Protein AF-A0A397IRF8-F1 (afdb_monomer_lite)

Sequence (256 aa):
MYNFSAPILWRRVEFFNKDYQQSRRALNMSRVLTRRLINFERVMRGKIKPLYCSKMAYLRLEGLKISDTFISAILYSCPNIRFLILNKSKGFSNIPIIEIARFSLKLQHLSLNSCTCLTNRCITEIARFCPKLRHLELSDCSIGNKAVEGIARNCTSLEYLGLKGCKGISKEVLKNLNPKIKIEYPDYSNDEFSDSDLPPLISIDTLDETYFISAFGDYIRITSASTDSERNNIFNSRASALVHSLILGNFSWQGL

Secondary structure (DSSP, 8-state):
-----GGGTTTEEEEE-GGGGT-SS-PPPPHHHHHHHHHHHHHHHSSS--GGGGG--EEEEES-B--HHHHHHHHHH-TT--EEE-TT-BS--SHHHHHHHHH-TT--EEE-TT-TT--HHHHHHHHHH-TT--EEE-TT---BHHHHHHHHHH-TT--EEE-TT-TB--HHHHTTS-TTSB-SPP-GGGSSS-TTTSPP---GGGS-HHHHHHHHHHHHHHHH-SSHHHHHHHHHHHSHHHHHHHH---------

Radius of gyration: 21.25 Å; chains: 1; bounding box: 41×46×69 Å

Structure (mmCIF, N/CA/C/O backbone):
data_AF-A0A397IRF8-F1
#
_entry.id   AF-A0A397IRF8-F1
#
loop_
_atom_site.group_PDB
_atom_site.id
_atom_site.type_symbol
_atom_site.label_atom_id
_atom_site.label_alt_id
_atom_site.label_comp_id
_atom_site.label_asym_id
_atom_site.label_entity_id
_atom_site.label_seq_id
_atom_site.pdbx_PDB_ins_code
_atom_site.Cartn_x
_atom_site.Cartn_y
_atom_site.Cartn_z
_atom_site.occupancy
_atom_site.B_iso_or_equiv
_atom_site.auth_seq_id
_atom_site.auth_comp_id
_atom_site.auth_asym_id
_atom_site.auth_atom_id
_atom_site.pdbx_PDB_model_num
ATOM 1 N N . MET A 1 1 ? -10.543 -22.788 -29.722 1.00 26.47 1 MET A N 1
ATOM 2 C CA . MET A 1 1 ? -9.078 -22.671 -29.545 1.00 26.47 1 MET A CA 1
ATOM 3 C C . MET A 1 1 ? -8.787 -21.275 -29.015 1.00 26.47 1 MET A C 1
ATOM 5 O O . MET A 1 1 ? -9.034 -20.309 -29.721 1.00 26.47 1 MET A O 1
ATOM 9 N N . TYR A 1 2 ? -8.416 -21.159 -27.738 1.00 26.94 2 TYR A N 1
ATOM 10 C CA . TYR A 1 2 ? -8.307 -19.874 -27.043 1.00 26.94 2 TYR A CA 1
ATOM 11 C C . TYR A 1 2 ? -6.998 -19.154 -27.398 1.00 26.94 2 TYR A C 1
ATOM 13 O O . TYR A 1 2 ? -5.917 -19.583 -27.004 1.00 26.94 2 TYR A O 1
ATOM 21 N N . ASN A 1 3 ? -7.122 -18.036 -28.116 1.00 28.61 3 ASN A N 1
ATOM 22 C CA . ASN A 1 3 ? -6.065 -17.050 -28.336 1.00 28.61 3 ASN A CA 1
ATOM 23 C C . ASN A 1 3 ? -5.813 -16.267 -27.036 1.00 28.61 3 ASN A C 1
ATOM 25 O O . ASN A 1 3 ? -6.443 -15.238 -26.794 1.00 28.61 3 ASN A O 1
ATOM 29 N N . PHE A 1 4 ? -4.888 -16.721 -26.189 1.00 29.98 4 PHE A N 1
ATOM 30 C CA . PHE A 1 4 ? -4.417 -15.904 -25.068 1.00 29.98 4 PHE A CA 1
ATOM 31 C C . PHE A 1 4 ? -3.296 -14.977 -25.530 1.00 29.98 4 PHE A C 1
ATOM 33 O O . PHE A 1 4 ? -2.106 -15.268 -25.452 1.00 29.98 4 PHE A O 1
ATOM 40 N N . SER A 1 5 ? -3.712 -13.811 -26.011 1.00 35.22 5 SER A N 1
ATOM 41 C CA . SER A 1 5 ? -2.857 -12.653 -26.212 1.00 35.22 5 SER A CA 1
ATOM 42 C C . SER A 1 5 ? -2.125 -12.292 -24.904 1.00 35.22 5 SER A C 1
ATOM 44 O O . SER A 1 5 ? -2.762 -11.972 -23.895 1.00 35.22 5 SER A O 1
ATOM 46 N N . ALA A 1 6 ? -0.791 -12.253 -24.949 1.00 46.81 6 ALA A N 1
ATOM 47 C CA . ALA A 1 6 ? 0.117 -11.739 -23.914 1.00 46.81 6 ALA A CA 1
ATOM 48 C C . ALA A 1 6 ? -0.342 -10.485 -23.107 1.00 46.81 6 ALA A C 1
ATOM 50 O O . ALA A 1 6 ? 0.015 -10.400 -21.930 1.00 46.81 6 ALA A O 1
ATOM 51 N N . PRO A 1 7 ? -1.130 -9.517 -23.634 1.00 45.66 7 PRO A N 1
ATOM 52 C CA . PRO A 1 7 ? -1.644 -8.377 -22.856 1.00 45.66 7 PRO A CA 1
ATOM 53 C C . PRO A 1 7 ? -2.499 -8.712 -21.628 1.00 45.66 7 PRO A C 1
ATOM 55 O O . PRO A 1 7 ? -2.551 -7.898 -20.706 1.00 45.66 7 PRO A O 1
ATOM 58 N N . ILE A 1 8 ? -3.162 -9.870 -21.581 1.00 47.84 8 ILE A N 1
ATOM 59 C CA . ILE A 1 8 ? -3.999 -10.232 -20.428 1.00 47.84 8 ILE A CA 1
ATOM 60 C C . ILE A 1 8 ? -3.124 -10.583 -19.206 1.00 47.84 8 ILE A C 1
ATOM 62 O O . ILE A 1 8 ? -3.466 -10.225 -18.078 1.00 47.84 8 ILE A O 1
ATOM 66 N N . LEU A 1 9 ? -1.947 -11.182 -19.431 1.00 55.78 9 LEU A N 1
ATOM 67 C CA . LEU A 1 9 ? -1.011 -11.590 -18.372 1.00 55.78 9 LEU A CA 1
ATOM 68 C C . LEU A 1 9 ? -0.430 -10.407 -17.587 1.00 55.78 9 LEU A C 1
ATOM 70 O O . LEU A 1 9 ? -0.024 -10.568 -16.445 1.00 55.78 9 LEU A O 1
ATOM 74 N N . TRP A 1 10 ? -0.407 -9.208 -18.172 1.00 67.44 10 TRP A N 1
ATOM 75 C CA . TRP A 1 10 ? 0.105 -8.000 -17.516 1.00 67.44 10 TRP A CA 1
ATOM 76 C C . TRP A 1 10 ? -0.947 -7.230 -16.719 1.00 67.44 10 TRP A C 1
ATOM 78 O O . TRP A 1 10 ? -0.602 -6.312 -15.975 1.00 67.44 10 TRP A O 1
ATOM 88 N N . ARG A 1 11 ? -2.230 -7.602 -16.825 1.00 75.31 11 ARG A N 1
ATOM 89 C CA . ARG A 1 11 ? -3.287 -7.009 -15.994 1.00 75.31 11 ARG A CA 1
ATOM 90 C C . ARG A 1 11 ? -3.116 -7.394 -14.519 1.00 75.31 11 ARG A C 1
ATOM 92 O O . ARG A 1 11 ? -3.455 -6.587 -13.652 1.00 75.31 11 ARG A O 1
ATOM 99 N N . ARG A 1 12 ? -2.569 -8.588 -14.253 1.00 77.69 12 ARG A N 1
ATOM 100 C CA . ARG A 1 12 ? -2.305 -9.148 -12.922 1.00 77.69 12 ARG A CA 1
ATOM 101 C C . ARG A 1 12 ? -0.878 -9.674 -12.836 1.00 77.69 12 ARG A C 1
ATOM 103 O O . ARG A 1 12 ? -0.540 -10.652 -13.488 1.00 77.69 12 ARG A O 1
ATOM 110 N N . VAL A 1 13 ? -0.061 -9.047 -11.997 1.00 80.19 13 VAL A N 1
ATOM 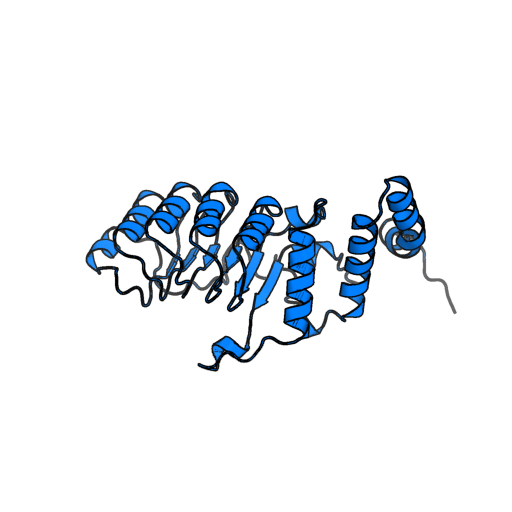111 C CA . VAL A 1 13 ? 1.336 -9.436 -11.783 1.00 80.19 13 VAL A CA 1
ATOM 112 C C . VAL A 1 13 ? 1.546 -9.805 -10.321 1.00 80.19 13 VAL A C 1
ATOM 114 O O . VAL A 1 13 ? 1.180 -9.049 -9.423 1.00 80.19 13 VAL A O 1
ATOM 117 N N . GLU A 1 14 ? 2.154 -10.964 -10.074 1.00 80.31 14 GLU A N 1
ATOM 118 C CA . GLU A 1 14 ? 2.394 -11.463 -8.722 1.00 80.31 14 GLU A CA 1
ATOM 119 C C . GLU A 1 14 ? 3.834 -11.939 -8.545 1.00 80.31 14 GLU A C 1
ATOM 121 O O . GLU A 1 14 ? 4.337 -12.787 -9.281 1.00 80.31 14 GLU A O 1
ATOM 126 N N . PHE A 1 15 ? 4.473 -11.409 -7.512 1.00 82.25 15 PHE A N 1
ATOM 127 C CA . PHE A 1 15 ? 5.747 -11.849 -6.984 1.00 82.25 15 PHE A CA 1
ATOM 128 C C . PHE A 1 15 ? 5.560 -12.053 -5.486 1.00 82.25 15 PHE A C 1
ATOM 130 O O . PHE A 1 15 ? 5.391 -11.095 -4.731 1.00 82.25 15 PHE A O 1
ATOM 137 N N . PHE A 1 16 ? 5.556 -13.305 -5.048 1.00 74.69 16 PHE A N 1
ATOM 138 C CA . PHE A 1 16 ? 5.443 -13.630 -3.635 1.00 74.69 16 PHE A CA 1
ATOM 139 C C . PHE A 1 16 ? 6.298 -14.842 -3.304 1.00 74.69 16 PHE A C 1
ATOM 141 O O . PHE A 1 16 ? 6.391 -15.795 -4.080 1.00 74.69 16 PHE A O 1
ATOM 148 N N . ASN A 1 17 ? 6.945 -14.791 -2.146 1.00 67.38 17 ASN A N 1
ATOM 149 C CA . ASN A 1 17 ? 7.712 -15.916 -1.643 1.00 67.38 17 ASN A CA 1
ATOM 150 C C . ASN A 1 17 ? 6.775 -16.872 -0.880 1.00 67.38 17 ASN A C 1
ATOM 152 O O . ASN A 1 17 ? 6.393 -16.582 0.255 1.00 67.38 17 ASN A O 1
ATOM 156 N N . LYS A 1 18 ? 6.396 -17.998 -1.509 1.00 57.06 18 LYS A N 1
ATOM 157 C CA . LYS A 1 18 ? 5.527 -19.037 -0.914 1.00 57.06 18 LYS A CA 1
ATOM 158 C C . LYS A 1 18 ? 6.089 -19.574 0.412 1.00 57.06 18 LYS A C 1
ATOM 160 O O . LYS A 1 18 ? 5.326 -19.795 1.351 1.00 57.06 18 LYS A O 1
ATOM 165 N N . ASP A 1 19 ? 7.413 -19.661 0.532 1.00 50.72 19 ASP A N 1
ATOM 166 C CA . ASP A 1 19 ? 8.100 -20.232 1.699 1.00 50.72 19 ASP A CA 1
ATOM 167 C C . ASP A 1 19 ? 8.012 -19.332 2.945 1.00 50.72 19 ASP A C 1
ATOM 169 O O . ASP A 1 19 ? 8.207 -19.780 4.078 1.00 50.72 19 ASP A O 1
ATOM 173 N N . TYR A 1 20 ? 7.653 -18.056 2.765 1.00 49.44 20 TYR A N 1
ATOM 174 C CA . TYR A 1 20 ? 7.470 -17.110 3.867 1.00 49.44 20 TYR A CA 1
ATOM 175 C C . TYR A 1 20 ? 6.234 -17.435 4.728 1.00 49.44 20 TYR A C 1
ATOM 177 O O . TYR A 1 20 ? 6.123 -16.962 5.858 1.00 49.44 20 TYR A O 1
ATOM 185 N N . GLN A 1 21 ? 5.296 -18.246 4.224 1.00 45.12 21 GLN A N 1
ATOM 186 C CA . GLN A 1 21 ? 4.130 -18.695 4.994 1.00 45.12 21 GLN A CA 1
ATOM 187 C C . GLN A 1 21 ? 4.460 -19.859 5.955 1.00 45.12 21 GLN A C 1
ATOM 189 O O . GLN A 1 21 ? 3.662 -20.136 6.845 1.00 45.12 21 GLN A O 1
ATOM 194 N N . GLN A 1 22 ? 5.631 -20.508 5.832 1.00 44.09 22 GLN A N 1
ATOM 195 C CA . GLN A 1 22 ? 5.977 -21.720 6.597 1.00 44.09 22 GLN A CA 1
ATOM 196 C C . GLN A 1 22 ? 7.214 -21.615 7.508 1.00 44.09 22 GLN A C 1
ATOM 198 O O . GLN A 1 22 ? 7.385 -22.480 8.365 1.00 44.09 22 GLN A O 1
ATOM 203 N N . SER A 1 23 ? 8.073 -20.589 7.405 1.00 38.47 23 SER A N 1
ATOM 204 C CA . SER A 1 23 ? 9.329 -20.564 8.182 1.00 38.47 23 SER A CA 1
ATOM 205 C C . SER A 1 23 ? 9.766 -19.181 8.678 1.00 38.47 23 SER A C 1
ATOM 207 O O . SER A 1 23 ? 9.783 -18.199 7.942 1.00 38.47 23 SER A O 1
ATOM 209 N N . ARG A 1 24 ? 10.213 -19.121 9.946 1.00 42.84 24 ARG A N 1
ATOM 210 C CA . ARG A 1 24 ? 10.815 -17.939 10.607 1.00 42.84 24 ARG A CA 1
ATOM 211 C C . ARG A 1 24 ? 12.228 -17.589 10.107 1.00 42.84 24 ARG A C 1
ATOM 213 O O . ARG A 1 24 ? 12.843 -16.661 10.629 1.00 42.84 24 ARG A O 1
ATOM 220 N N . ARG A 1 25 ? 12.774 -18.311 9.124 1.00 44.91 25 ARG A N 1
ATOM 221 C CA . ARG A 1 25 ? 14.084 -18.020 8.522 1.00 44.91 25 ARG A CA 1
ATOM 222 C C . ARG A 1 25 ? 13.896 -17.729 7.041 1.00 44.91 25 ARG A C 1
ATOM 224 O O . ARG A 1 25 ? 13.251 -18.500 6.343 1.00 44.91 25 ARG A O 1
ATOM 231 N N . ALA A 1 26 ? 14.451 -16.605 6.590 1.00 45.97 26 ALA A N 1
ATOM 232 C CA . ALA A 1 26 ? 14.422 -16.167 5.202 1.00 45.97 26 ALA A CA 1
ATOM 233 C C . ALA A 1 26 ? 15.079 -17.222 4.296 1.00 45.97 26 ALA A C 1
ATOM 235 O O . ALA A 1 26 ? 16.292 -17.215 4.104 1.00 45.97 26 ALA A O 1
ATOM 236 N N . LEU A 1 27 ? 14.280 -18.146 3.768 1.00 51.53 27 LEU A N 1
ATOM 237 C CA . LEU A 1 27 ? 14.693 -19.012 2.677 1.00 51.53 27 LEU A CA 1
ATOM 238 C C . LEU A 1 27 ? 14.774 -18.134 1.426 1.00 51.53 27 LEU A C 1
ATOM 240 O O . LEU A 1 27 ? 13.849 -17.380 1.106 1.00 51.53 27 LEU A O 1
ATOM 244 N N . ASN A 1 28 ? 15.949 -18.147 0.797 1.00 56.12 28 ASN A N 1
ATOM 245 C CA . ASN A 1 28 ? 16.237 -17.361 -0.395 1.00 56.12 28 ASN A CA 1
ATOM 246 C C . ASN A 1 28 ? 15.159 -17.605 -1.455 1.00 56.12 28 ASN A C 1
ATOM 248 O O . ASN A 1 28 ? 14.795 -18.749 -1.712 1.00 56.12 28 ASN A O 1
ATOM 252 N N . MET A 1 29 ? 14.676 -16.530 -2.083 1.00 64.12 29 MET A N 1
ATOM 253 C CA . MET A 1 29 ? 13.745 -16.643 -3.205 1.00 64.12 29 MET A CA 1
ATOM 254 C C . MET A 1 29 ? 14.309 -17.569 -4.283 1.00 64.12 29 MET A C 1
ATOM 256 O O . MET A 1 29 ? 15.519 -17.569 -4.534 1.00 64.12 29 MET A O 1
ATOM 260 N N . SER A 1 30 ? 13.432 -18.298 -4.979 1.00 70.00 30 SER A N 1
ATOM 261 C CA . SER A 1 30 ? 13.862 -19.120 -6.109 1.00 70.00 30 SER A CA 1
ATOM 262 C C . SER A 1 30 ? 14.632 -18.271 -7.133 1.00 70.00 30 SER A C 1
ATOM 264 O O . SER A 1 30 ? 14.344 -17.085 -7.353 1.00 70.00 30 SER A O 1
ATOM 266 N N . ARG A 1 31 ? 15.643 -18.872 -7.775 1.00 69.06 31 ARG A N 1
ATOM 267 C CA . ARG A 1 31 ? 16.435 -18.194 -8.820 1.00 69.06 31 ARG A CA 1
ATOM 268 C C . ARG A 1 31 ? 15.537 -17.664 -9.942 1.00 69.06 31 ARG A C 1
ATOM 270 O O . ARG A 1 31 ? 15.779 -16.569 -10.445 1.00 69.06 31 ARG A O 1
ATOM 277 N N . VAL A 1 32 ? 14.480 -18.407 -10.272 1.00 67.38 32 VAL A N 1
ATOM 278 C CA . VAL A 1 32 ? 13.470 -18.030 -11.267 1.00 67.38 32 VAL A CA 1
ATOM 279 C C . VAL A 1 32 ? 12.719 -16.773 -10.826 1.00 67.38 32 VAL A C 1
ATOM 281 O O . VAL A 1 32 ? 12.719 -15.781 -11.553 1.00 67.38 32 VAL A O 1
ATOM 284 N N . LEU A 1 33 ? 12.150 -16.755 -9.615 1.00 67.75 33 LEU A N 1
ATOM 285 C CA . LEU A 1 33 ? 11.424 -15.589 -9.096 1.00 67.75 33 LEU A CA 1
ATOM 286 C C . LEU A 1 33 ? 12.324 -14.346 -9.048 1.00 67.75 33 LEU A C 1
ATOM 288 O O . LEU A 1 33 ? 11.913 -13.261 -9.456 1.00 67.75 33 LEU A O 1
ATOM 292 N N . THR A 1 34 ? 13.577 -14.528 -8.629 1.00 71.44 34 THR A N 1
ATOM 293 C CA . THR A 1 34 ? 14.585 -13.461 -8.571 1.00 71.44 34 THR A CA 1
ATOM 294 C C . THR A 1 34 ? 14.873 -12.872 -9.953 1.00 71.44 34 THR A C 1
ATOM 296 O O . THR A 1 34 ? 14.807 -11.657 -10.127 1.00 71.44 34 THR A O 1
ATOM 299 N N . ARG A 1 35 ? 15.145 -13.711 -10.963 1.00 71.50 35 ARG A N 1
ATOM 300 C CA . ARG A 1 35 ? 15.380 -13.252 -12.345 1.00 71.50 35 ARG A CA 1
ATOM 301 C C . ARG A 1 35 ? 14.177 -12.501 -12.907 1.00 71.50 35 ARG A C 1
ATOM 303 O O . ARG A 1 35 ? 14.339 -11.466 -13.551 1.00 71.50 35 ARG A O 1
ATOM 310 N N . ARG A 1 36 ? 12.969 -13.001 -12.646 1.00 73.00 36 ARG A N 1
ATOM 311 C CA . ARG A 1 36 ? 11.728 -12.393 -13.138 1.00 73.00 36 ARG A CA 1
ATOM 312 C C . ARG A 1 36 ? 11.473 -11.035 -12.491 1.00 73.00 36 ARG A C 1
ATOM 314 O O . ARG A 1 36 ? 11.109 -10.102 -13.202 1.00 73.00 36 ARG A O 1
ATOM 321 N N . LEU A 1 37 ? 11.748 -10.899 -11.192 1.00 76.75 37 LEU A N 1
ATOM 322 C CA . LEU A 1 37 ? 11.674 -9.617 -10.494 1.00 76.75 37 LEU A CA 1
ATOM 323 C C . LEU A 1 37 ? 12.676 -8.608 -11.069 1.00 76.75 37 LEU A C 1
ATOM 325 O O . LEU A 1 37 ? 12.291 -7.482 -11.361 1.00 76.75 37 LEU A O 1
ATOM 329 N N . ILE A 1 38 ? 13.927 -9.021 -11.310 1.00 76.19 38 ILE A N 1
ATOM 330 C CA . ILE A 1 38 ? 14.960 -8.161 -11.916 1.00 76.19 38 ILE A CA 1
ATOM 331 C C . ILE A 1 38 ? 14.535 -7.685 -13.312 1.00 76.19 38 ILE A C 1
ATOM 333 O O . ILE A 1 38 ? 14.688 -6.510 -13.644 1.00 76.19 38 ILE A O 1
ATOM 337 N N . ASN A 1 39 ? 13.986 -8.573 -14.143 1.00 76.62 39 ASN A N 1
ATOM 338 C CA . ASN A 1 39 ? 13.508 -8.203 -15.477 1.00 76.62 39 ASN A CA 1
ATOM 339 C C . ASN A 1 39 ? 12.319 -7.239 -15.410 1.00 76.62 39 ASN A C 1
ATOM 341 O O . ASN A 1 39 ? 12.275 -6.259 -16.152 1.00 76.62 39 ASN A O 1
ATOM 345 N N . PHE A 1 40 ? 11.380 -7.482 -14.498 1.00 79.88 40 PHE A N 1
ATOM 346 C CA . PHE A 1 40 ? 10.248 -6.590 -14.272 1.00 79.88 40 PHE A CA 1
ATOM 347 C C . PHE A 1 40 ? 10.702 -5.209 -13.766 1.00 79.88 40 PHE A C 1
ATOM 349 O O . PHE A 1 40 ? 10.260 -4.185 -14.286 1.00 79.88 40 PHE A O 1
ATOM 356 N N . GLU A 1 41 ? 11.662 -5.161 -12.843 1.00 81.62 41 GLU A N 1
ATOM 357 C CA . GLU A 1 41 ? 12.279 -3.920 -12.371 1.00 81.62 41 GLU A CA 1
ATOM 358 C C . GLU A 1 41 ? 12.970 -3.149 -13.502 1.00 81.62 41 GLU A C 1
ATOM 360 O O . GLU A 1 41 ? 12.787 -1.936 -13.623 1.00 81.62 41 GLU A O 1
ATOM 365 N N . ARG A 1 42 ? 13.701 -3.838 -14.386 1.00 77.88 42 ARG A N 1
ATOM 366 C CA . ARG A 1 42 ? 14.317 -3.221 -15.572 1.00 77.88 42 ARG A CA 1
ATOM 367 C C . ARG A 1 42 ? 13.282 -2.565 -16.482 1.00 77.88 42 ARG A C 1
ATOM 369 O O . ARG A 1 42 ? 13.494 -1.431 -16.908 1.00 77.88 42 ARG A O 1
ATOM 376 N N . VAL A 1 43 ? 12.152 -3.228 -16.735 1.00 79.06 43 VAL A N 1
ATOM 377 C CA . VAL A 1 43 ? 11.054 -2.648 -17.526 1.00 79.06 43 VAL A CA 1
ATOM 378 C C . VAL A 1 43 ? 10.481 -1.405 -16.843 1.00 79.06 43 VAL A C 1
ATOM 380 O O . VAL A 1 43 ? 10.327 -0.366 -17.486 1.00 79.06 43 VAL A O 1
ATOM 383 N N . MET A 1 44 ? 10.232 -1.467 -15.533 1.00 82.62 44 MET A N 1
ATOM 384 C CA . MET A 1 44 ? 9.687 -0.330 -14.780 1.00 82.62 44 MET A CA 1
ATOM 385 C C . MET A 1 44 ? 10.661 0.845 -14.690 1.00 82.62 44 MET A C 1
ATOM 387 O O . MET A 1 44 ? 10.232 1.993 -14.645 1.00 82.62 44 MET A O 1
ATOM 391 N N . ARG A 1 45 ? 11.972 0.606 -14.740 1.00 80.81 45 ARG A N 1
ATOM 392 C CA . ARG A 1 45 ? 12.991 1.669 -14.737 1.00 80.81 45 ARG A CA 1
ATOM 393 C C . ARG A 1 45 ? 13.341 2.205 -16.131 1.00 80.81 45 ARG A C 1
ATOM 395 O O . ARG A 1 45 ? 13.855 3.313 -16.226 1.00 80.81 45 ARG A O 1
ATOM 402 N N . GLY A 1 46 ? 13.053 1.469 -17.207 1.00 74.06 46 GLY A N 1
ATOM 403 C CA . GLY A 1 46 ? 13.419 1.852 -18.580 1.00 74.06 46 GLY A CA 1
ATOM 404 C C . GLY A 1 46 ? 12.726 3.128 -19.074 1.00 74.06 46 GLY A C 1
ATOM 405 O O . GLY A 1 46 ? 11.590 3.384 -18.711 1.00 74.06 46 GLY A O 1
ATOM 406 N N . LYS A 1 47 ? 13.369 3.954 -19.908 1.00 70.88 47 LYS A N 1
ATOM 407 C CA . LYS A 1 47 ? 12.792 5.249 -20.345 1.00 70.88 47 LYS A CA 1
ATOM 408 C C . LYS A 1 47 ? 11.470 5.101 -21.103 1.00 70.88 47 LYS A C 1
ATOM 410 O O . LYS A 1 47 ? 10.535 5.858 -20.869 1.00 70.88 47 LYS A O 1
ATOM 415 N N . ILE A 1 48 ? 11.400 4.110 -21.985 1.00 70.56 48 ILE A N 1
ATOM 416 C CA . ILE A 1 48 ? 10.188 3.758 -22.722 1.00 70.56 48 ILE A CA 1
ATOM 417 C C . ILE A 1 48 ? 9.432 2.733 -21.882 1.00 70.56 48 ILE A C 1
ATOM 419 O O . ILE A 1 48 ? 10.044 1.799 -21.356 1.00 70.56 48 ILE A O 1
ATOM 423 N N . LYS A 1 49 ? 8.120 2.929 -21.724 1.00 69.31 49 LYS A N 1
ATOM 424 C CA . LYS A 1 49 ? 7.237 1.988 -21.032 1.00 69.31 49 LYS A CA 1
ATOM 425 C C . LYS A 1 49 ? 6.411 1.210 -22.050 1.00 69.31 49 LYS A C 1
ATOM 427 O O . LYS A 1 49 ? 5.867 1.827 -22.966 1.00 69.31 49 LYS A O 1
ATOM 432 N N . PRO A 1 50 ? 6.263 -0.113 -21.891 1.00 69.12 50 PRO A N 1
ATOM 433 C CA . PRO A 1 50 ? 5.339 -0.860 -22.723 1.00 69.12 50 PRO A CA 1
ATOM 434 C C . PRO A 1 50 ? 3.903 -0.361 -22.527 1.00 69.12 50 PRO A C 1
ATOM 436 O O . PRO A 1 50 ? 3.487 -0.070 -21.403 1.00 69.12 50 PRO A O 1
ATOM 439 N N . LEU A 1 51 ? 3.110 -0.344 -23.603 1.00 65.94 51 LEU A N 1
ATOM 440 C CA . LEU A 1 51 ? 1.709 0.104 -23.565 1.00 65.94 51 LEU A CA 1
ATOM 441 C C . LEU A 1 51 ? 0.870 -0.661 -22.529 1.00 65.94 51 LEU A C 1
ATOM 443 O O . LEU A 1 51 ? -0.046 -0.102 -21.924 1.00 65.94 51 LEU A O 1
ATOM 447 N N . TYR A 1 52 ? 1.195 -1.933 -22.287 1.00 70.81 52 TYR A N 1
ATOM 448 C CA . TYR A 1 52 ? 0.478 -2.777 -21.335 1.00 70.81 52 TYR A CA 1
ATOM 449 C C . TYR A 1 52 ? 0.713 -2.404 -19.861 1.00 70.81 52 TYR A C 1
ATOM 451 O O . TYR A 1 52 ? -0.097 -2.807 -19.032 1.00 70.81 52 TYR A O 1
ATOM 459 N N . CYS A 1 53 ? 1.726 -1.598 -19.505 1.00 74.00 53 CYS A N 1
ATOM 460 C CA . CYS A 1 53 ? 1.885 -1.103 -18.125 1.00 74.00 53 CYS A CA 1
ATOM 461 C C . CYS A 1 53 ? 0.665 -0.286 -17.678 1.00 74.00 53 CYS A C 1
ATOM 463 O O . CYS A 1 53 ? 0.186 -0.427 -16.556 1.00 74.00 53 CYS A O 1
ATOM 465 N N . SER A 1 54 ? 0.079 0.480 -18.603 1.00 78.06 54 SER A N 1
ATOM 466 C CA . SER A 1 54 ? -1.159 1.224 -18.355 1.00 78.06 54 SER A CA 1
ATOM 467 C C . SER A 1 54 ? -2.377 0.319 -18.124 1.00 78.06 54 SER A C 1
ATOM 469 O O . SER A 1 54 ? -3.373 0.776 -17.574 1.00 78.06 54 SER A O 1
ATOM 471 N N . LYS A 1 55 ? -2.315 -0.964 -18.505 1.00 78.12 55 LYS A N 1
ATOM 472 C CA . LYS A 1 55 ? -3.390 -1.947 -18.298 1.00 78.12 55 LYS A CA 1
ATOM 473 C C . LYS A 1 55 ? -3.252 -2.719 -16.982 1.00 78.12 55 LYS A C 1
ATOM 475 O O . LYS A 1 55 ? -4.167 -3.465 -16.636 1.00 78.12 55 LYS A O 1
ATOM 480 N N . MET A 1 56 ? -2.142 -2.560 -16.256 1.00 82.38 56 MET A N 1
ATOM 481 C CA . MET A 1 56 ? -1.927 -3.265 -14.995 1.00 82.38 56 MET A CA 1
ATOM 482 C C . MET A 1 56 ? -2.928 -2.777 -13.944 1.00 82.38 56 MET A C 1
ATOM 484 O O . MET A 1 56 ? -2.981 -1.592 -13.620 1.00 82.38 56 MET A O 1
ATOM 488 N N . ALA A 1 57 ? -3.727 -3.710 -13.430 1.00 85.88 57 ALA A N 1
ATOM 489 C CA . ALA A 1 57 ? -4.783 -3.446 -12.457 1.00 85.88 57 ALA A CA 1
ATOM 490 C C . ALA A 1 57 ? -4.499 -4.107 -11.104 1.00 85.88 57 ALA A C 1
ATOM 492 O O . ALA A 1 57 ? -4.966 -3.610 -10.081 1.00 85.88 57 ALA A O 1
ATOM 493 N N . TYR A 1 58 ? -3.734 -5.198 -11.090 1.00 85.12 58 TYR A N 1
ATOM 494 C CA . TYR A 1 58 ? -3.384 -5.944 -9.890 1.00 85.12 58 TYR A CA 1
ATOM 495 C C . TYR A 1 58 ? -1.875 -6.164 -9.826 1.00 85.12 58 TYR A C 1
ATOM 497 O O . TYR A 1 58 ? -1.278 -6.695 -10.765 1.00 85.12 58 TYR A O 1
ATOM 505 N N . LEU A 1 59 ? -1.276 -5.803 -8.694 1.00 89.12 59 LEU A N 1
ATOM 506 C CA . LEU A 1 59 ? 0.123 -6.058 -8.397 1.00 89.12 59 LEU A CA 1
ATOM 507 C C . LEU A 1 59 ? 0.293 -6.587 -6.971 1.00 89.12 59 LEU A C 1
ATOM 509 O O . LEU A 1 59 ? -0.080 -5.926 -6.002 1.00 89.12 59 LEU A O 1
ATOM 513 N N . ARG A 1 60 ? 0.950 -7.740 -6.848 1.00 86.50 60 ARG A N 1
ATOM 514 C CA . ARG A 1 60 ? 1.403 -8.298 -5.571 1.00 86.50 60 ARG A CA 1
ATOM 515 C C . ARG A 1 60 ? 2.921 -8.402 -5.552 1.00 86.50 60 ARG A C 1
ATOM 517 O O . ARG A 1 60 ? 3.497 -9.069 -6.402 1.00 86.50 60 ARG A O 1
ATOM 524 N N . LEU A 1 61 ? 3.547 -7.758 -4.574 1.00 89.50 61 LEU A N 1
ATOM 525 C CA . LEU A 1 61 ? 4.972 -7.813 -4.257 1.00 89.50 61 LEU A CA 1
ATOM 526 C C . LEU A 1 61 ? 5.103 -8.171 -2.771 1.00 89.50 61 LEU A C 1
ATOM 528 O O . LEU A 1 61 ? 5.281 -7.288 -1.935 1.00 89.50 61 LEU A O 1
ATOM 532 N N . GLU A 1 62 ? 4.959 -9.448 -2.422 1.00 85.56 62 GLU A N 1
ATOM 533 C CA . GLU A 1 62 ? 4.900 -9.911 -1.028 1.00 85.56 62 GLU A CA 1
ATOM 534 C C . GLU A 1 62 ? 6.189 -10.604 -0.573 1.00 85.56 62 GLU A C 1
ATOM 536 O O . GLU A 1 62 ? 6.709 -11.504 -1.236 1.00 85.56 62 GLU A O 1
ATOM 541 N N . GLY A 1 63 ? 6.685 -10.213 0.604 1.00 85.38 63 GLY A N 1
ATOM 542 C CA . GLY A 1 63 ? 7.881 -10.797 1.213 1.00 85.38 63 GLY A CA 1
ATOM 543 C C . GLY A 1 63 ? 9.177 -10.487 0.458 1.00 85.38 63 GLY A C 1
ATOM 544 O O . GLY A 1 63 ? 10.153 -11.230 0.576 1.00 85.38 63 GLY A O 1
ATOM 545 N N . LEU A 1 64 ? 9.201 -9.413 -0.336 1.00 85.88 64 LEU A N 1
ATOM 546 C CA . LEU A 1 64 ? 10.324 -9.049 -1.199 1.00 85.88 64 LEU A CA 1
ATOM 547 C C . LEU A 1 64 ? 11.188 -7.948 -0.575 1.00 85.88 64 LEU A C 1
ATOM 549 O O . LEU A 1 64 ? 10.727 -7.136 0.229 1.00 85.88 64 LEU A O 1
ATOM 553 N N . LYS A 1 65 ? 12.456 -7.874 -0.992 1.00 88.00 65 LYS A N 1
ATOM 554 C CA . LYS A 1 65 ? 13.304 -6.697 -0.760 1.00 88.00 65 LYS A CA 1
ATOM 555 C C . LYS A 1 65 ? 13.206 -5.778 -1.982 1.00 88.00 65 LYS A C 1
ATOM 557 O O . LYS A 1 65 ? 13.789 -6.092 -3.013 1.00 88.00 65 LYS A O 1
ATOM 562 N N . ILE A 1 66 ? 12.476 -4.674 -1.860 1.00 90.94 66 ILE A N 1
ATOM 563 C CA . ILE A 1 66 ? 12.189 -3.708 -2.934 1.00 90.94 66 ILE A CA 1
ATOM 564 C C . ILE A 1 66 ? 12.537 -2.290 -2.473 1.00 90.94 66 ILE A C 1
ATOM 566 O O . ILE A 1 66 ? 12.361 -1.969 -1.304 1.00 90.94 66 ILE A O 1
ATOM 570 N N . SER A 1 67 ? 13.051 -1.452 -3.376 1.00 93.81 67 SER A N 1
ATOM 571 C CA . SER A 1 67 ? 13.465 -0.070 -3.073 1.00 93.81 67 SER A CA 1
ATOM 572 C C . SER A 1 67 ? 12.381 0.962 -3.392 1.00 93.81 67 SER A C 1
ATOM 574 O O . SER A 1 67 ? 11.604 0.736 -4.321 1.00 93.81 67 SER A O 1
ATOM 576 N N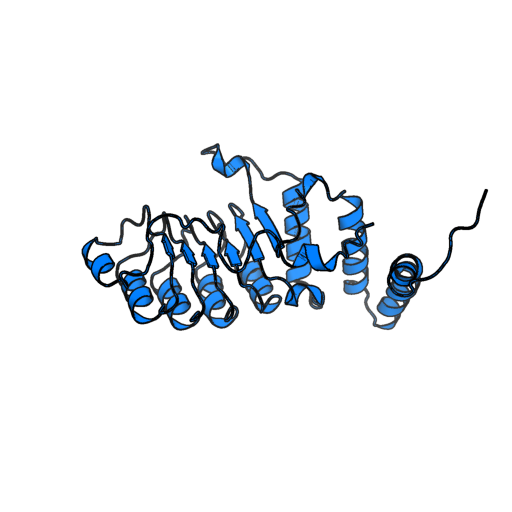 . ASP A 1 68 ? 12.440 2.138 -2.760 1.00 94.62 68 ASP A N 1
ATOM 577 C CA . ASP A 1 68 ? 11.578 3.298 -3.062 1.00 94.62 68 ASP A CA 1
ATOM 578 C C . ASP A 1 68 ? 11.477 3.575 -4.556 1.00 94.62 68 ASP A C 1
ATOM 580 O O . ASP A 1 68 ? 10.394 3.542 -5.129 1.00 94.62 68 ASP A O 1
ATOM 584 N N . THR A 1 69 ? 12.629 3.727 -5.210 1.00 92.94 69 THR A N 1
ATOM 585 C CA . THR A 1 69 ? 12.702 4.070 -6.635 1.00 92.94 69 THR A CA 1
ATOM 586 C C . THR A 1 69 ? 12.004 3.059 -7.543 1.00 92.94 69 THR A C 1
ATOM 588 O O . THR A 1 69 ? 11.559 3.424 -8.627 1.00 92.94 69 THR A O 1
ATOM 591 N N . PHE A 1 70 ? 11.887 1.800 -7.119 1.00 93.38 70 PHE A N 1
ATOM 592 C CA . PHE A 1 70 ? 11.189 0.774 -7.885 1.00 93.38 70 PHE A CA 1
ATOM 593 C C . PHE A 1 70 ? 9.669 0.881 -7.712 1.00 93.38 70 PHE A C 1
ATOM 595 O O . PHE A 1 70 ? 8.948 0.854 -8.708 1.00 93.38 70 PHE A O 1
ATOM 602 N N . ILE A 1 71 ? 9.183 1.072 -6.479 1.00 94.44 71 ILE A N 1
ATOM 603 C CA . ILE A 1 71 ? 7.750 1.279 -6.216 1.00 94.44 71 ILE A CA 1
ATOM 604 C C . ILE A 1 71 ? 7.279 2.565 -6.897 1.00 94.44 71 ILE A C 1
ATOM 606 O O . ILE A 1 71 ? 6.296 2.534 -7.630 1.00 94.44 71 ILE A O 1
ATOM 610 N N . SER A 1 72 ? 8.014 3.668 -6.742 1.00 92.94 72 SER A N 1
ATOM 611 C CA . SER A 1 72 ? 7.715 4.930 -7.421 1.00 92.94 72 SER A CA 1
ATOM 612 C C . SER A 1 72 ? 7.627 4.730 -8.934 1.00 92.94 72 SER A C 1
ATOM 614 O O . SER A 1 72 ? 6.638 5.113 -9.555 1.00 92.94 72 SER A O 1
ATOM 616 N N . ALA A 1 73 ? 8.608 4.049 -9.538 1.00 90.25 73 ALA A N 1
ATOM 617 C CA . ALA A 1 73 ? 8.597 3.765 -10.971 1.00 90.25 73 ALA A CA 1
ATOM 618 C C . ALA A 1 73 ? 7.353 2.973 -11.412 1.00 90.25 73 ALA A C 1
ATOM 620 O O . ALA A 1 73 ? 6.779 3.283 -12.457 1.00 90.25 73 ALA A O 1
ATOM 621 N N . ILE A 1 74 ? 6.900 1.999 -10.618 1.00 91.56 74 ILE A N 1
ATOM 622 C CA . ILE A 1 74 ? 5.642 1.283 -10.866 1.00 91.56 74 ILE A CA 1
ATOM 623 C C . ILE A 1 74 ? 4.455 2.249 -10.843 1.00 91.56 74 ILE A C 1
ATOM 625 O O . ILE A 1 74 ? 3.670 2.245 -11.789 1.00 91.56 74 ILE A O 1
ATOM 629 N N . LEU A 1 75 ? 4.336 3.080 -9.803 1.00 90.12 75 LEU A N 1
ATOM 630 C CA . LEU A 1 75 ? 3.217 4.013 -9.631 1.00 90.12 75 LEU A CA 1
ATOM 631 C C . LEU A 1 75 ? 3.110 5.005 -10.798 1.00 90.12 75 LEU A C 1
ATOM 633 O O . LEU A 1 75 ? 2.015 5.234 -11.303 1.00 90.12 75 LEU A O 1
ATOM 637 N N . TYR A 1 76 ? 4.243 5.523 -11.284 1.00 87.88 76 TYR A N 1
ATOM 638 C CA . TYR A 1 76 ? 4.281 6.398 -12.462 1.00 87.88 76 TYR A CA 1
ATOM 639 C C . TYR A 1 76 ? 3.907 5.675 -13.762 1.00 87.88 76 TYR A C 1
ATOM 641 O O . TYR A 1 76 ? 3.314 6.267 -14.660 1.00 87.88 76 TYR A O 1
ATOM 649 N N . SER A 1 77 ? 4.269 4.398 -13.885 1.00 85.31 77 SER A N 1
ATOM 650 C CA . SER A 1 77 ? 4.095 3.633 -15.129 1.00 85.31 77 SER A CA 1
ATOM 651 C C . SER A 1 77 ? 2.726 2.973 -15.247 1.00 85.31 77 SER A C 1
ATOM 653 O O . SER A 1 77 ? 2.295 2.633 -16.349 1.00 85.31 77 SER A O 1
ATOM 655 N N . CYS A 1 78 ? 2.069 2.747 -14.111 1.00 87.81 78 CYS A N 1
ATOM 656 C CA . CYS A 1 78 ? 0.877 1.919 -14.000 1.00 87.81 78 CYS A CA 1
ATOM 657 C C . CYS A 1 78 ? -0.240 2.682 -13.262 1.00 87.81 78 CYS A C 1
ATOM 659 O O . CYS A 1 78 ? -0.632 2.302 -12.158 1.00 87.81 78 CYS A O 1
ATOM 661 N N . PRO A 1 79 ? -0.795 3.753 -13.860 1.00 84.50 79 PRO A N 1
ATOM 662 C CA . PRO A 1 79 ? -1.759 4.640 -13.193 1.00 84.50 79 PRO A CA 1
ATOM 663 C C . PRO A 1 79 ? -3.134 3.997 -12.928 1.00 84.50 79 PRO A C 1
ATOM 665 O O . PRO A 1 79 ? -3.977 4.576 -12.246 1.00 84.50 79 PRO A O 1
ATOM 668 N N . ASN A 1 80 ? -3.397 2.812 -13.490 1.00 84.81 80 ASN A N 1
ATOM 669 C CA . ASN A 1 80 ? -4.680 2.111 -13.383 1.00 84.81 80 ASN A CA 1
ATOM 670 C C . ASN A 1 80 ? -4.680 0.972 -12.351 1.00 84.81 80 ASN A C 1
ATOM 672 O O . ASN A 1 80 ? -5.616 0.170 -12.343 1.00 84.81 80 ASN A O 1
ATOM 676 N N . ILE A 1 81 ? -3.673 0.907 -11.473 1.00 89.12 81 ILE A N 1
ATOM 677 C CA . ILE A 1 81 ? -3.644 -0.074 -10.385 1.00 89.12 81 ILE A CA 1
ATOM 678 C C . ILE A 1 81 ? -4.879 0.111 -9.491 1.00 89.12 81 ILE A C 1
ATOM 680 O O . ILE A 1 81 ? -5.163 1.197 -8.984 1.00 89.12 81 ILE A O 1
ATOM 684 N N . ARG A 1 82 ? -5.610 -0.989 -9.303 1.00 91.12 82 ARG A N 1
ATOM 685 C CA . ARG A 1 82 ? -6.779 -1.116 -8.424 1.00 91.12 82 ARG A CA 1
ATOM 686 C C . ARG A 1 82 ? -6.451 -1.954 -7.186 1.00 91.12 82 ARG A C 1
ATOM 688 O O . ARG A 1 82 ? -6.995 -1.675 -6.123 1.00 91.12 82 ARG A O 1
ATOM 695 N N . PHE A 1 83 ? -5.549 -2.927 -7.315 1.00 89.00 83 PHE A N 1
ATOM 696 C CA . PHE A 1 83 ? -5.122 -3.836 -6.251 1.00 89.00 83 PHE A CA 1
ATOM 697 C C . PHE A 1 83 ? -3.606 -3.770 -6.093 1.00 89.00 83 PHE A C 1
ATOM 699 O O . PHE A 1 83 ? -2.872 -4.087 -7.031 1.00 89.00 83 PHE A O 1
ATOM 706 N N . LEU A 1 84 ? -3.145 -3.369 -4.910 1.00 94.06 84 LEU A N 1
ATOM 707 C CA . LEU A 1 84 ? -1.727 -3.302 -4.573 1.00 94.06 84 LEU A CA 1
ATOM 708 C C . LEU A 1 84 ? -1.462 -4.012 -3.246 1.00 94.06 84 LEU A C 1
ATOM 710 O O . LEU A 1 84 ? -1.979 -3.618 -2.203 1.00 94.06 84 LEU A O 1
ATOM 714 N N . ILE A 1 85 ? -0.629 -5.047 -3.287 1.00 91.62 85 ILE A N 1
ATOM 715 C CA . ILE A 1 85 ? -0.255 -5.845 -2.118 1.00 91.62 85 ILE A CA 1
ATOM 716 C C . ILE A 1 85 ? 1.260 -5.768 -1.950 1.00 91.62 85 ILE A C 1
ATOM 718 O O . ILE A 1 85 ? 1.996 -6.251 -2.809 1.00 91.62 85 ILE A O 1
ATOM 722 N N . LEU A 1 86 ? 1.728 -5.195 -0.840 1.00 94.56 86 LEU A N 1
ATOM 723 C CA . LEU A 1 86 ? 3.152 -5.097 -0.481 1.00 94.56 86 LEU A CA 1
ATOM 724 C C . LEU A 1 86 ? 3.476 -5.819 0.838 1.00 94.56 86 LEU A C 1
ATOM 726 O O . LEU A 1 86 ? 4.495 -5.540 1.470 1.00 94.56 86 LEU A O 1
ATOM 730 N N . ASN A 1 87 ? 2.603 -6.733 1.267 1.00 91.69 87 ASN A N 1
ATOM 731 C CA . ASN A 1 87 ? 2.700 -7.441 2.544 1.00 91.69 87 ASN A CA 1
ATOM 732 C C . ASN A 1 87 ? 4.107 -7.977 2.810 1.00 91.69 87 ASN A C 1
ATOM 734 O O . ASN A 1 87 ? 4.730 -8.570 1.930 1.00 91.69 87 ASN A O 1
ATOM 738 N N . LYS A 1 88 ? 4.606 -7.796 4.036 1.00 90.19 88 LYS A N 1
ATOM 739 C CA . LYS A 1 88 ? 5.898 -8.324 4.511 1.00 90.19 88 LYS A CA 1
ATOM 740 C C . LYS A 1 88 ? 7.115 -7.891 3.669 1.00 90.19 88 LYS A C 1
ATOM 742 O O . LYS A 1 88 ? 8.221 -8.387 3.898 1.00 90.19 88 LYS A O 1
ATOM 747 N N . SER A 1 89 ? 6.946 -6.994 2.697 1.00 90.81 89 SER A N 1
ATOM 748 C CA . SER A 1 89 ? 8.042 -6.474 1.887 1.00 90.81 89 SER A CA 1
ATOM 749 C C . SER A 1 89 ? 8.807 -5.397 2.647 1.00 90.81 89 SER A C 1
ATOM 751 O O . SER A 1 89 ? 8.266 -4.697 3.504 1.00 90.81 89 SER A O 1
ATOM 753 N N . LYS A 1 90 ? 10.100 -5.283 2.342 1.00 90.88 90 LYS A N 1
ATOM 754 C CA . LYS A 1 90 ? 11.062 -4.426 3.046 1.00 90.88 90 LYS A CA 1
ATOM 755 C C . LYS A 1 90 ? 12.008 -3.731 2.074 1.00 90.88 90 LYS A C 1
ATOM 757 O O . LYS A 1 90 ? 12.098 -4.115 0.914 1.00 90.88 90 LYS A O 1
ATOM 762 N N . GLY A 1 91 ? 12.793 -2.780 2.576 1.00 90.38 91 GLY A N 1
ATOM 763 C CA . GLY A 1 91 ? 13.789 -2.048 1.781 1.00 90.38 91 GLY A CA 1
ATOM 764 C C . GLY A 1 91 ? 13.279 -0.738 1.182 1.00 90.38 91 GLY A C 1
ATOM 765 O O . GLY A 1 91 ? 14.029 -0.088 0.456 1.00 90.38 91 GLY A O 1
ATOM 766 N N . PHE A 1 92 ? 12.047 -0.351 1.519 1.00 94.44 92 PHE A N 1
ATOM 767 C CA . PHE A 1 92 ? 11.438 0.916 1.145 1.00 94.44 92 PHE A CA 1
ATOM 768 C C . PHE A 1 92 ? 11.012 1.715 2.389 1.00 94.44 92 PHE A C 1
ATOM 770 O O . PHE A 1 92 ? 10.812 1.153 3.470 1.00 94.44 92 PHE A O 1
ATOM 777 N N . SER A 1 93 ? 10.932 3.034 2.240 1.00 95.31 93 SER A N 1
ATOM 778 C CA . SER A 1 93 ? 10.569 4.018 3.254 1.00 95.31 93 SER A CA 1
ATOM 779 C C . SER A 1 93 ? 9.073 4.364 3.197 1.00 95.31 93 SER A C 1
ATOM 781 O O . SER A 1 93 ? 8.276 3.731 2.505 1.00 95.31 93 SER A O 1
ATOM 783 N N . ASN A 1 94 ? 8.661 5.390 3.938 1.00 93.56 94 ASN A N 1
ATOM 784 C CA . ASN A 1 94 ? 7.301 5.921 3.871 1.00 93.56 94 ASN A CA 1
ATOM 785 C C . ASN A 1 94 ? 7.016 6.753 2.606 1.00 93.56 94 ASN A C 1
ATOM 787 O O . ASN A 1 94 ? 5.844 7.009 2.322 1.00 93.56 94 ASN A O 1
ATOM 791 N N . ILE A 1 95 ? 8.043 7.162 1.853 1.00 93.44 95 ILE A N 1
ATOM 792 C CA . ILE A 1 95 ? 7.919 8.006 0.654 1.00 93.44 95 ILE A CA 1
ATOM 793 C C . ILE A 1 95 ? 7.011 7.359 -0.405 1.00 93.44 95 ILE A C 1
ATOM 795 O O . ILE A 1 95 ? 5.963 7.941 -0.696 1.00 93.44 95 ILE A O 1
ATOM 799 N N . PRO A 1 96 ? 7.310 6.155 -0.935 1.00 93.19 96 PRO A N 1
ATOM 800 C CA . PRO A 1 96 ? 6.474 5.542 -1.967 1.00 93.19 96 PRO A CA 1
ATOM 801 C C . PRO A 1 96 ? 5.055 5.227 -1.474 1.00 93.19 96 PRO A C 1
ATOM 803 O O . PRO A 1 96 ? 4.119 5.198 -2.265 1.00 93.19 96 PRO A O 1
ATOM 806 N N . ILE A 1 97 ? 4.856 5.035 -0.165 1.00 93.56 97 ILE A N 1
ATOM 807 C CA . ILE A 1 97 ? 3.521 4.805 0.405 1.00 93.56 97 ILE A CA 1
ATOM 808 C C . ILE A 1 97 ? 2.667 6.075 0.368 1.00 93.56 97 ILE A C 1
ATOM 810 O O . ILE A 1 97 ? 1.472 6.007 0.096 1.00 93.56 97 ILE A O 1
ATOM 814 N N . ILE A 1 98 ? 3.273 7.243 0.590 1.00 92.06 98 ILE A N 1
ATOM 815 C CA . ILE A 1 98 ? 2.594 8.533 0.405 1.00 92.06 98 ILE A CA 1
ATOM 816 C C . ILE A 1 98 ? 2.330 8.786 -1.088 1.00 92.06 98 ILE A C 1
ATOM 818 O O . ILE A 1 98 ? 1.290 9.331 -1.448 1.00 92.06 98 ILE A O 1
ATOM 822 N N . GLU A 1 99 ? 3.232 8.359 -1.974 1.00 92.62 99 GLU A N 1
ATOM 823 C CA . GLU A 1 99 ? 3.041 8.469 -3.425 1.00 92.62 99 GLU A CA 1
ATOM 824 C C . GLU A 1 99 ? 1.861 7.635 -3.946 1.00 92.62 99 GLU A C 1
ATOM 826 O O . GLU A 1 99 ? 1.182 8.086 -4.870 1.00 92.62 99 GLU A O 1
ATOM 831 N N . ILE A 1 100 ? 1.547 6.481 -3.337 1.00 92.38 100 ILE A N 1
ATOM 832 C CA . ILE A 1 100 ? 0.342 5.693 -3.675 1.00 92.38 100 ILE A CA 1
ATOM 833 C C . ILE A 1 100 ? -0.903 6.588 -3.649 1.00 92.38 100 ILE A C 1
ATOM 835 O O . ILE A 1 100 ? -1.693 6.562 -4.592 1.00 92.38 100 ILE A O 1
ATOM 839 N N . ALA A 1 101 ? -1.033 7.427 -2.617 1.00 88.31 101 ALA A N 1
ATOM 840 C CA . ALA A 1 101 ? -2.164 8.334 -2.443 1.00 88.31 101 ALA A CA 1
ATOM 841 C C . ALA A 1 101 ? -2.305 9.340 -3.602 1.00 88.31 101 ALA A C 1
ATOM 843 O O . ALA A 1 101 ? -3.406 9.765 -3.929 1.00 88.31 101 ALA A O 1
ATOM 844 N N . ARG A 1 102 ? -1.196 9.707 -4.255 1.00 86.12 102 ARG A N 1
ATOM 845 C CA . ARG A 1 102 ? -1.166 10.709 -5.332 1.00 86.12 102 ARG A CA 1
ATOM 846 C C . ARG A 1 102 ? -1.351 10.105 -6.719 1.00 86.12 102 ARG A C 1
ATOM 848 O O . ARG A 1 102 ? -1.971 10.730 -7.572 1.00 86.12 102 ARG A O 1
ATOM 855 N N . PHE A 1 103 ? -0.800 8.915 -6.952 1.00 87.31 103 PHE A N 1
ATOM 856 C CA . PHE A 1 103 ? -0.737 8.322 -8.292 1.00 87.31 103 PHE A CA 1
ATOM 857 C C . PHE A 1 103 ? -1.758 7.205 -8.527 1.00 87.31 103 PHE A C 1
ATOM 859 O O . PHE A 1 103 ? -2.119 6.949 -9.671 1.00 87.31 103 PHE A O 1
ATOM 866 N N . SER A 1 104 ? -2.265 6.556 -7.474 1.00 85.88 104 SER A N 1
ATOM 867 C CA . SER A 1 104 ? -3.212 5.435 -7.585 1.00 85.88 104 SER A CA 1
ATOM 868 C C . SER A 1 104 ? -4.644 5.848 -7.230 1.00 85.88 104 SER A C 1
ATOM 870 O O . SER A 1 104 ? -5.283 5.264 -6.363 1.00 85.88 104 SER A O 1
ATOM 872 N N . LEU A 1 105 ? -5.202 6.837 -7.933 1.00 85.56 105 LEU A N 1
ATOM 873 C CA . LEU A 1 105 ? -6.552 7.370 -7.653 1.00 85.56 105 LEU A CA 1
ATOM 874 C C . LEU A 1 105 ? -7.692 6.356 -7.892 1.00 85.56 105 LEU A C 1
ATOM 876 O O . LEU A 1 105 ? -8.833 6.571 -7.480 1.00 85.56 105 LEU A O 1
ATOM 880 N N . LYS A 1 106 ? -7.398 5.249 -8.587 1.00 87.12 106 LYS A N 1
ATOM 881 C CA . LYS A 1 106 ? -8.323 4.131 -8.835 1.00 87.12 106 LYS A CA 1
ATOM 882 C C . LYS A 1 106 ? -8.155 2.976 -7.841 1.00 87.12 106 LYS A C 1
ATOM 884 O O . LYS A 1 106 ? -8.799 1.945 -8.026 1.00 87.12 106 LYS A O 1
ATOM 889 N N . LEU A 1 107 ? -7.311 3.132 -6.820 1.00 90.62 107 LEU A N 1
ATOM 890 C CA . LEU A 1 107 ? -7.027 2.083 -5.850 1.00 90.62 107 LEU A CA 1
ATOM 891 C C . LEU A 1 107 ? -8.293 1.695 -5.081 1.00 90.62 107 LEU A C 1
ATOM 893 O O . LEU A 1 107 ? -8.985 2.545 -4.523 1.00 90.62 107 LEU A O 1
ATOM 897 N N . GLN A 1 108 ? -8.575 0.397 -5.068 1.00 91.38 108 GLN A N 1
ATOM 898 C CA . GLN A 1 108 ? -9.718 -0.220 -4.398 1.00 91.38 108 GLN A CA 1
ATOM 899 C C . GLN A 1 108 ? -9.275 -1.150 -3.272 1.00 91.38 108 GLN A C 1
ATOM 901 O O . GLN A 1 108 ? -9.983 -1.266 -2.275 1.00 91.38 108 GLN A O 1
ATOM 906 N N . HIS A 1 109 ? -8.101 -1.767 -3.408 1.00 92.12 109 HIS A N 1
ATOM 907 C CA . HIS A 1 109 ? -7.539 -2.683 -2.429 1.00 92.12 109 HIS A CA 1
ATOM 908 C C . HIS A 1 109 ? -6.065 -2.362 -2.186 1.00 92.12 109 HIS A C 1
ATOM 910 O O . HIS A 1 109 ? -5.256 -2.353 -3.121 1.00 92.12 109 HIS A O 1
ATOM 916 N N . LEU A 1 110 ? -5.717 -2.138 -0.922 1.00 95.50 110 LEU A N 1
ATOM 917 C CA . LEU A 1 110 ? -4.350 -1.917 -0.475 1.00 95.50 110 LEU A CA 1
ATOM 918 C C . LEU A 1 110 ? -4.032 -2.812 0.719 1.00 95.50 110 LEU A C 1
ATOM 920 O O . LEU A 1 110 ? -4.672 -2.710 1.764 1.00 95.50 110 LEU A O 1
ATOM 924 N N . SER A 1 111 ? -2.998 -3.633 0.575 1.00 94.69 111 SER A N 1
ATOM 925 C CA . SER A 1 111 ? -2.531 -4.528 1.631 1.00 94.69 111 SER A CA 1
ATOM 926 C C . SER A 1 111 ? -1.065 -4.234 1.947 1.00 94.69 111 SER A C 1
ATOM 928 O O . SER A 1 111 ? -0.192 -4.329 1.078 1.00 94.69 111 SER A O 1
ATOM 930 N N . LEU A 1 112 ? -0.812 -3.798 3.183 1.00 96.00 112 LEU A N 1
ATOM 931 C CA . LEU A 1 112 ? 0.497 -3.395 3.712 1.00 96.00 112 LEU A CA 1
ATOM 932 C C . LEU A 1 112 ? 0.812 -4.137 5.023 1.00 96.00 112 LEU A C 1
ATOM 934 O O . LEU A 1 112 ? 1.531 -3.623 5.880 1.00 96.00 112 LEU A O 1
ATOM 938 N N . ASN A 1 113 ? 0.255 -5.338 5.200 1.00 93.50 113 ASN A N 1
ATOM 939 C CA . ASN A 1 113 ? 0.432 -6.149 6.399 1.00 93.50 113 ASN A CA 1
ATOM 940 C C . ASN A 1 113 ? 1.925 -6.359 6.703 1.00 93.50 113 ASN A C 1
ATOM 942 O O . ASN A 1 113 ? 2.717 -6.699 5.819 1.00 93.50 113 ASN A O 1
ATOM 946 N N . SER A 1 114 ? 2.306 -6.201 7.969 1.00 93.25 114 SER A N 1
ATOM 947 C CA . SER A 1 114 ? 3.677 -6.356 8.465 1.00 93.25 114 SER A CA 1
ATOM 948 C C . SER A 1 114 ? 4.717 -5.452 7.775 1.00 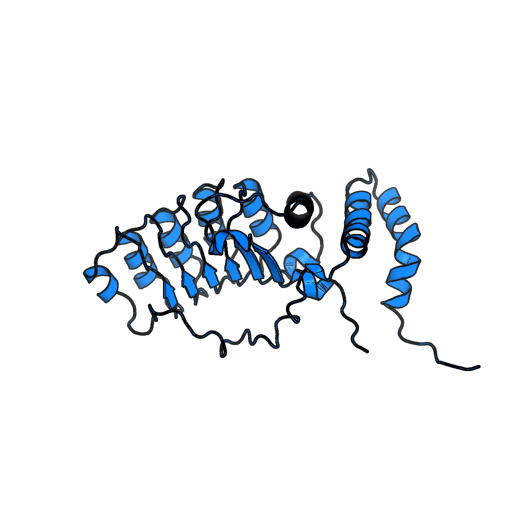93.25 114 SER A C 1
ATOM 950 O O . SER A 1 114 ? 5.908 -5.772 7.780 1.00 93.25 114 SER A O 1
ATOM 952 N N . CYS A 1 115 ? 4.310 -4.326 7.179 1.00 92.31 115 CYS A N 1
ATOM 953 C CA . CYS A 1 115 ? 5.243 -3.319 6.673 1.00 92.31 115 CYS A CA 1
ATOM 954 C C . CYS A 1 115 ? 5.716 -2.407 7.816 1.00 92.31 115 CYS A C 1
ATOM 956 O O . CYS A 1 115 ? 4.946 -1.652 8.408 1.00 92.31 115 CYS A O 1
ATOM 958 N N . THR A 1 116 ? 7.016 -2.426 8.113 1.00 89.88 116 THR A N 1
ATOM 959 C CA . THR A 1 116 ? 7.588 -1.681 9.250 1.00 89.88 116 THR A CA 1
ATOM 960 C C . THR A 1 116 ? 7.829 -0.196 8.971 1.00 89.88 116 THR A C 1
ATOM 962 O O . THR A 1 116 ? 8.135 0.553 9.892 1.00 89.88 116 THR A O 1
ATOM 965 N N . CYS A 1 117 ? 7.725 0.245 7.714 1.00 90.94 117 CYS A N 1
ATOM 966 C CA . CYS A 1 117 ? 7.977 1.629 7.296 1.00 90.94 117 CYS A CA 1
ATOM 967 C C . CYS A 1 117 ? 6.748 2.549 7.411 1.00 90.94 117 CYS A C 1
ATOM 969 O O . CYS A 1 117 ? 6.827 3.728 7.058 1.00 90.94 117 CYS A O 1
ATOM 971 N N . LEU A 1 118 ? 5.601 2.023 7.853 1.00 93.75 118 LEU A N 1
ATOM 972 C CA . LEU A 1 118 ? 4.354 2.778 7.902 1.00 93.75 118 LEU A CA 1
ATOM 973 C C . LEU A 1 118 ? 4.345 3.787 9.049 1.00 93.75 118 LEU A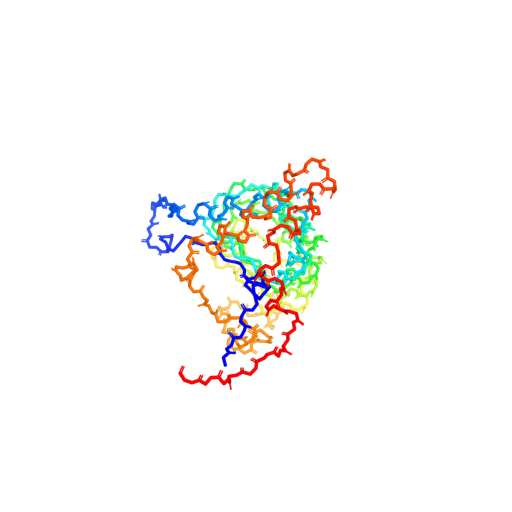 C 1
ATOM 975 O O . LEU A 1 118 ? 4.809 3.522 10.155 1.00 93.75 118 LEU A O 1
ATOM 979 N N . THR A 1 119 ? 3.745 4.943 8.784 1.00 94.31 119 THR A N 1
ATOM 980 C CA . THR A 1 119 ? 3.478 5.979 9.787 1.00 94.31 119 THR A CA 1
ATOM 981 C C . THR A 1 119 ? 2.006 6.369 9.734 1.00 94.31 119 THR A C 1
ATOM 983 O O . THR A 1 119 ? 1.357 6.196 8.702 1.00 94.31 119 THR A O 1
ATOM 986 N N . ASN A 1 120 ? 1.479 6.971 10.805 1.00 95.19 120 ASN A N 1
ATOM 987 C CA . ASN A 1 120 ? 0.103 7.488 10.799 1.00 95.19 120 ASN A CA 1
ATOM 988 C C . ASN A 1 120 ? -0.142 8.450 9.626 1.00 95.19 120 ASN A C 1
ATOM 990 O O . ASN A 1 120 ? -1.195 8.392 9.002 1.00 95.19 120 ASN A O 1
ATOM 994 N N . ARG A 1 121 ? 0.863 9.269 9.274 1.00 94.38 121 ARG A N 1
ATOM 995 C CA . ARG A 1 121 ? 0.799 10.190 8.133 1.00 94.38 121 ARG A CA 1
ATOM 996 C C . ARG A 1 121 ? 0.562 9.458 6.812 1.00 94.38 121 ARG A C 1
ATOM 998 O O . ARG A 1 121 ? -0.264 9.912 6.035 1.00 94.38 121 ARG A O 1
ATOM 1005 N N . CYS A 1 122 ? 1.237 8.331 6.573 1.00 94.31 122 CYS A N 1
ATOM 1006 C CA . CYS A 1 122 ? 1.022 7.521 5.367 1.00 94.31 122 CYS A CA 1
ATOM 1007 C C . CYS A 1 122 ? -0.451 7.145 5.207 1.00 94.31 122 CYS A C 1
ATOM 1009 O O . CYS A 1 122 ? -1.033 7.331 4.144 1.00 94.31 122 CYS A O 1
ATOM 1011 N N . ILE A 1 123 ? -1.047 6.643 6.290 1.00 95.88 123 ILE A N 1
ATOM 1012 C CA . ILE A 1 123 ? -2.426 6.157 6.283 1.00 95.88 123 ILE A CA 1
ATOM 1013 C C . ILE A 1 123 ? -3.410 7.314 6.131 1.00 95.88 123 ILE A C 1
ATOM 1015 O O . ILE A 1 123 ? -4.368 7.195 5.378 1.00 95.88 123 ILE A O 1
ATOM 1019 N N . THR A 1 124 ? -3.158 8.452 6.781 1.00 94.06 124 THR A N 1
ATOM 1020 C CA . THR A 1 124 ? -3.984 9.654 6.614 1.00 94.06 124 THR A CA 1
ATOM 1021 C C . THR A 1 124 ? -3.961 10.178 5.174 1.00 94.06 124 THR A C 1
ATOM 1023 O O . THR A 1 124 ? -5.011 10.547 4.658 1.00 94.06 124 THR A O 1
ATOM 1026 N N . GLU A 1 125 ? -2.803 10.186 4.506 1.00 93.31 125 GLU A N 1
ATOM 1027 C CA . GLU A 1 125 ? -2.702 10.599 3.098 1.00 93.31 125 GLU A CA 1
ATOM 1028 C C . GLU A 1 125 ? -3.463 9.635 2.178 1.00 93.31 125 GLU A C 1
ATOM 1030 O O . GLU A 1 125 ? -4.277 10.079 1.371 1.00 93.31 125 GLU A O 1
ATOM 1035 N N . ILE A 1 126 ? -3.276 8.320 2.348 1.00 94.38 126 ILE A N 1
ATOM 1036 C CA . ILE A 1 126 ? -4.040 7.303 1.605 1.00 94.38 126 ILE A CA 1
ATOM 1037 C C . ILE A 1 126 ? -5.541 7.502 1.822 1.00 94.38 126 ILE A C 1
ATOM 1039 O O . ILE A 1 126 ? -6.302 7.544 0.858 1.00 94.38 126 ILE A O 1
ATOM 1043 N N . ALA A 1 127 ? -5.966 7.677 3.073 1.00 92.81 127 ALA A N 1
ATOM 1044 C CA . ALA A 1 127 ? -7.371 7.847 3.405 1.00 92.81 127 ALA A CA 1
ATOM 1045 C C . ALA A 1 127 ? -7.984 9.083 2.736 1.00 92.81 127 ALA A C 1
ATOM 1047 O O . ALA A 1 127 ? -9.128 9.041 2.296 1.00 92.81 127 ALA A O 1
ATOM 1048 N N . ARG A 1 128 ? -7.212 10.171 2.634 1.00 91.69 128 ARG A N 1
ATOM 1049 C CA . ARG A 1 128 ? -7.654 11.442 2.055 1.00 91.69 128 ARG A CA 1
ATOM 1050 C C . ARG A 1 128 ? -7.744 11.419 0.529 1.00 91.69 128 ARG A C 1
ATOM 1052 O O . ARG A 1 128 ? -8.645 12.045 -0.020 1.00 91.69 128 ARG A O 1
ATOM 1059 N N . PHE A 1 129 ? -6.809 10.756 -0.151 1.00 90.69 129 PHE A N 1
ATOM 1060 C CA . PHE A 1 129 ? -6.680 10.853 -1.612 1.00 90.69 129 PHE A CA 1
ATOM 1061 C C . PHE A 1 129 ? -7.102 9.592 -2.382 1.00 90.69 129 PHE A C 1
ATOM 1063 O O . PHE A 1 129 ? -7.197 9.642 -3.608 1.00 90.69 129 PHE A O 1
ATOM 1070 N N . CYS A 1 130 ? -7.442 8.495 -1.695 1.00 90.94 130 CYS A N 1
ATOM 1071 C CA . CYS A 1 130 ? -7.985 7.279 -2.308 1.00 90.94 130 CYS A CA 1
ATOM 1072 C C . CYS A 1 130 ? -9.484 7.090 -1.978 1.00 90.94 130 CYS A C 1
ATOM 1074 O O . CYS A 1 130 ? -9.837 6.178 -1.229 1.00 90.94 130 CYS A O 1
ATOM 1076 N N . PRO A 1 131 ? -10.408 7.890 -2.551 1.00 85.69 131 PRO A N 1
ATOM 1077 C CA . PRO A 1 131 ? -11.838 7.840 -2.209 1.00 85.69 131 PRO A CA 1
ATOM 1078 C C . PRO A 1 131 ? -12.541 6.543 -2.647 1.00 85.69 131 PRO A C 1
ATOM 1080 O O . PRO A 1 131 ? -13.633 6.232 -2.172 1.00 85.69 131 PRO A O 1
ATOM 1083 N N . LYS A 1 132 ? -11.925 5.786 -3.567 1.00 88.06 132 LYS A N 1
ATOM 1084 C CA . LYS A 1 132 ? -12.429 4.500 -4.078 1.00 88.06 132 LYS A CA 1
ATOM 1085 C C . LYS A 1 132 ? -11.928 3.291 -3.285 1.00 88.06 132 LYS A C 1
ATOM 1087 O O . LYS A 1 132 ? -12.231 2.163 -3.670 1.00 88.06 132 LYS A O 1
ATOM 1092 N N . LEU A 1 133 ? -11.152 3.509 -2.221 1.00 91.19 133 LEU A N 1
ATOM 1093 C CA . LEU A 1 133 ? -10.601 2.431 -1.415 1.00 91.19 133 LEU A CA 1
ATOM 1094 C C . LEU A 1 133 ? -11.733 1.703 -0.680 1.00 91.19 133 LEU A C 1
ATOM 1096 O O . LEU A 1 133 ? -12.427 2.302 0.138 1.00 91.19 133 LEU A O 1
ATOM 1100 N N . ARG A 1 134 ? -11.896 0.413 -0.986 1.00 91.62 134 ARG A N 1
ATOM 1101 C CA . ARG A 1 134 ? -12.881 -0.493 -0.375 1.00 91.62 134 ARG A CA 1
ATOM 1102 C C . ARG A 1 134 ? -12.225 -1.412 0.654 1.00 91.62 134 ARG A C 1
ATOM 1104 O O . ARG A 1 134 ? -12.837 -1.743 1.661 1.00 91.62 134 ARG A O 1
ATOM 1111 N N . HIS A 1 135 ? -10.958 -1.761 0.442 1.00 91.06 135 HIS A N 1
ATOM 1112 C CA . HIS A 1 135 ? -10.243 -2.746 1.245 1.00 91.06 135 HIS A CA 1
ATOM 1113 C C . HIS A 1 135 ? -8.873 -2.223 1.676 1.00 91.06 135 HIS A C 1
ATOM 1115 O O . HIS A 1 135 ? -8.041 -1.875 0.833 1.00 91.06 135 HIS A O 1
ATOM 1121 N N . LEU A 1 136 ? -8.640 -2.176 2.989 1.00 94.94 136 LEU A N 1
ATOM 1122 C CA . LEU A 1 136 ? -7.379 -1.730 3.573 1.00 94.94 136 LEU A CA 1
ATOM 1123 C C . LEU A 1 136 ? -6.897 -2.707 4.645 1.00 94.94 136 LEU A C 1
ATOM 1125 O O . LEU A 1 136 ? -7.546 -2.902 5.668 1.00 94.94 136 LEU A O 1
ATOM 1129 N N . GLU A 1 137 ? -5.722 -3.288 4.439 1.00 94.25 137 GLU A N 1
ATOM 1130 C CA . GLU A 1 137 ? -5.100 -4.216 5.380 1.00 94.25 137 GLU A CA 1
ATOM 1131 C C . GLU A 1 137 ? -3.789 -3.660 5.931 1.00 94.25 137 GLU A C 1
ATOM 1133 O O . GLU A 1 137 ? -2.852 -3.369 5.185 1.00 94.25 137 GLU A O 1
ATOM 1138 N N . LEU A 1 138 ? -3.729 -3.526 7.255 1.00 95.44 138 LEU A N 1
ATOM 1139 C CA . LEU A 1 138 ? -2.624 -2.929 8.003 1.00 95.44 138 LEU A CA 1
ATOM 1140 C C . LEU A 1 138 ? -2.234 -3.794 9.207 1.00 95.44 138 LEU A C 1
ATOM 1142 O O . LEU A 1 138 ? -1.727 -3.276 10.196 1.00 95.44 138 LEU A O 1
ATOM 1146 N N . SER A 1 139 ? -2.486 -5.101 9.162 1.00 92.44 139 SER A N 1
ATOM 1147 C CA . SER A 1 139 ? -2.189 -6.013 10.269 1.00 92.44 139 SER A CA 1
ATOM 1148 C C . SER A 1 139 ? -0.696 -6.013 10.603 1.00 92.44 139 SER A C 1
ATOM 1150 O O . SER A 1 139 ? 0.149 -5.872 9.719 1.00 92.44 139 SER A O 1
ATOM 1152 N N . ASP A 1 140 ? -0.361 -6.168 11.882 1.00 93.50 140 ASP A N 1
ATOM 1153 C CA . ASP A 1 140 ? 1.006 -6.174 12.414 1.00 93.50 140 ASP A CA 1
ATOM 1154 C C . ASP A 1 140 ? 1.833 -4.936 12.013 1.00 93.50 140 ASP A C 1
ATOM 1156 O O . ASP A 1 140 ? 3.050 -5.013 11.828 1.00 93.50 140 ASP A O 1
ATOM 1160 N N . CYS A 1 141 ? 1.177 -3.780 11.871 1.00 93.88 141 CYS A N 1
ATOM 1161 C CA . CYS A 1 141 ? 1.829 -2.509 11.568 1.00 93.88 141 CYS A CA 1
ATOM 1162 C C . CYS A 1 141 ? 1.940 -1.606 12.804 1.00 93.88 141 CYS A C 1
ATOM 1164 O O . CYS A 1 141 ? 1.069 -1.580 13.677 1.00 93.88 141 CYS A O 1
ATOM 1166 N N . SER A 1 142 ? 2.998 -0.793 12.851 1.00 93.38 142 SER A N 1
ATOM 1167 C CA . SER A 1 142 ? 3.249 0.180 13.926 1.00 93.38 142 SER A CA 1
ATOM 1168 C C . SER A 1 142 ? 2.475 1.490 13.718 1.00 93.38 142 SER A C 1
ATOM 1170 O O . SER A 1 142 ? 3.057 2.568 13.605 1.00 93.38 142 SER A O 1
ATOM 1172 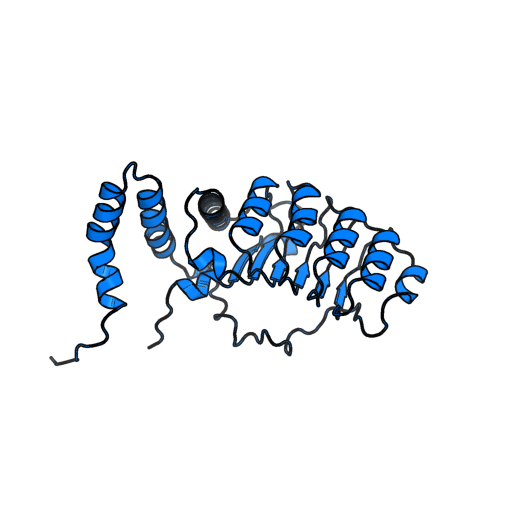N N . ILE A 1 143 ? 1.148 1.395 13.650 1.00 95.25 143 ILE A N 1
ATOM 1173 C CA . ILE A 1 143 ? 0.221 2.531 13.525 1.00 95.25 143 ILE A CA 1
ATOM 1174 C C . ILE A 1 143 ? -0.586 2.729 14.815 1.00 95.25 143 ILE A C 1
ATOM 1176 O O . ILE A 1 143 ? -0.640 1.843 15.670 1.00 95.25 143 ILE A O 1
ATOM 1180 N N . GLY A 1 144 ? -1.215 3.895 14.968 1.00 95.31 144 GLY A N 1
ATOM 1181 C CA . GLY A 1 144 ? -2.036 4.202 16.139 1.00 95.31 144 GLY A CA 1
ATOM 1182 C C . GLY A 1 144 ? -3.310 4.975 15.825 1.00 95.31 144 GLY A C 1
ATOM 1183 O O . GLY A 1 144 ? -3.668 5.165 14.664 1.00 95.31 144 GLY A O 1
ATOM 1184 N N . ASN A 1 145 ? -3.987 5.448 16.873 1.00 96.50 145 ASN A N 1
ATOM 1185 C CA . ASN A 1 145 ? -5.332 6.039 16.789 1.00 96.50 145 ASN A CA 1
ATOM 1186 C C . ASN A 1 145 ? -5.496 7.112 15.701 1.00 96.50 145 ASN A C 1
ATOM 1188 O O . ASN A 1 145 ? -6.495 7.103 14.989 1.00 96.50 145 ASN A O 1
ATOM 1192 N N . LYS A 1 146 ? -4.491 7.977 15.493 1.00 95.62 146 LYS A N 1
ATOM 1193 C CA . LYS A 1 146 ? -4.521 9.018 14.447 1.00 95.62 146 LYS A CA 1
ATOM 1194 C C . LYS A 1 146 ? -4.745 8.454 13.037 1.00 95.62 146 LYS A C 1
ATOM 1196 O O . LYS A 1 146 ? -5.408 9.095 12.227 1.00 95.62 146 LYS A O 1
ATOM 1201 N N . ALA A 1 147 ? -4.202 7.272 12.736 1.00 95.56 147 ALA A N 1
ATOM 1202 C CA . ALA A 1 147 ? -4.433 6.606 11.456 1.00 95.56 147 ALA A CA 1
ATOM 1203 C C . ALA A 1 147 ? -5.902 6.185 11.312 1.00 95.56 147 ALA A C 1
ATOM 1205 O O . ALA A 1 147 ? -6.528 6.487 10.299 1.00 95.56 147 ALA A O 1
ATOM 1206 N N . VAL A 1 148 ? -6.461 5.554 12.350 1.00 95.50 148 VAL A N 1
ATOM 1207 C CA . VAL A 1 148 ? -7.858 5.089 12.381 1.00 95.50 148 VAL A CA 1
ATOM 1208 C C . VAL A 1 148 ? -8.836 6.256 12.284 1.00 95.50 148 VAL A C 1
ATOM 1210 O O . VAL A 1 148 ? -9.780 6.197 11.506 1.00 95.50 148 VAL A O 1
ATOM 1213 N N . GLU A 1 149 ? -8.586 7.351 12.998 1.00 94.88 149 GLU A N 1
ATOM 1214 C CA . GLU A 1 149 ? -9.401 8.561 12.877 1.00 94.88 149 GLU A CA 1
ATOM 1215 C C . GLU A 1 149 ? -9.347 9.170 11.470 1.00 94.88 149 GLU A C 1
ATOM 1217 O O . GLU A 1 149 ? -10.354 9.664 10.963 1.00 94.88 149 GLU A O 1
ATOM 1222 N N . GLY A 1 150 ? -8.173 9.149 10.830 1.00 94.12 150 GLY A N 1
ATOM 1223 C CA . GLY A 1 150 ? -8.018 9.578 9.442 1.00 94.12 150 GLY A CA 1
ATOM 1224 C C . GLY A 1 150 ? -8.850 8.725 8.485 1.00 94.12 150 GLY A C 1
ATOM 1225 O O . GLY A 1 150 ? -9.518 9.277 7.612 1.00 94.12 150 GLY A O 1
ATOM 1226 N N . ILE A 1 151 ? -8.860 7.405 8.689 1.00 94.19 151 ILE A N 1
ATOM 1227 C CA . ILE A 1 151 ? -9.691 6.465 7.928 1.00 94.19 151 ILE A CA 1
ATOM 1228 C C . ILE A 1 151 ? -11.177 6.758 8.156 1.00 94.19 151 ILE A C 1
ATOM 1230 O O . ILE A 1 151 ? -11.902 6.962 7.188 1.00 94.19 151 ILE A O 1
ATOM 1234 N N . ALA A 1 152 ? -11.615 6.854 9.414 1.00 92.38 152 ALA A N 1
ATOM 1235 C CA . ALA A 1 152 ? -13.010 7.109 9.775 1.00 92.38 152 ALA A CA 1
ATOM 1236 C C . ALA A 1 152 ? -13.562 8.399 9.144 1.00 92.38 152 ALA A C 1
ATOM 1238 O O . ALA A 1 152 ? -14.719 8.444 8.736 1.00 92.38 152 ALA A O 1
ATOM 1239 N N . ARG A 1 153 ? -12.726 9.443 9.044 1.00 91.81 153 ARG A N 1
ATOM 1240 C CA . ARG A 1 153 ? -13.117 10.738 8.469 1.00 91.81 153 ARG A CA 1
ATOM 1241 C C . ARG A 1 153 ? -13.160 10.756 6.940 1.00 91.81 153 ARG A C 1
ATOM 1243 O O . ARG A 1 153 ? -13.971 11.494 6.394 1.00 91.81 153 ARG A O 1
ATOM 1250 N N . ASN A 1 154 ? -12.278 10.022 6.254 1.00 90.69 154 ASN A N 1
ATOM 1251 C CA . ASN A 1 154 ? -12.058 10.219 4.813 1.00 90.69 154 ASN A CA 1
ATOM 1252 C C . ASN A 1 154 ? -12.417 9.005 3.939 1.00 90.69 154 ASN A C 1
ATOM 1254 O O . ASN A 1 154 ? -12.788 9.183 2.781 1.00 90.69 154 ASN A O 1
ATOM 1258 N N . CYS A 1 155 ? -12.345 7.776 4.458 1.00 88.19 155 CYS A N 1
ATOM 1259 C CA . CYS A 1 155 ? -12.621 6.570 3.675 1.00 88.19 155 CYS A CA 1
ATOM 1260 C C . CYS A 1 155 ? -14.108 6.191 3.725 1.00 88.19 155 CYS A C 1
ATOM 1262 O O . CYS A 1 155 ? -14.497 5.236 4.394 1.00 88.19 155 CYS A O 1
ATOM 1264 N N . THR A 1 156 ? -14.952 6.929 3.006 1.00 86.50 156 THR A N 1
ATOM 1265 C CA . THR A 1 156 ? -16.412 6.712 3.001 1.00 86.50 156 THR A CA 1
ATOM 1266 C C . THR A 1 156 ? -16.854 5.447 2.261 1.00 86.50 156 THR A C 1
ATOM 1268 O O . THR A 1 156 ? -17.903 4.897 2.587 1.00 86.50 156 THR A O 1
ATOM 1271 N N . SER A 1 157 ? -16.051 4.974 1.303 1.00 88.25 157 SER A N 1
ATOM 1272 C CA . SER A 1 157 ? -16.305 3.756 0.516 1.00 88.25 157 SER A CA 1
ATOM 1273 C C . SER A 1 157 ? -15.678 2.494 1.120 1.00 88.25 157 SER A C 1
ATOM 1275 O O . SER A 1 157 ? -15.700 1.446 0.478 1.00 88.25 157 SER A O 1
ATOM 1277 N N . LEU A 1 158 ? -15.058 2.588 2.303 1.00 90.69 158 LEU A N 1
ATOM 1278 C CA . LEU A 1 158 ? -14.355 1.454 2.895 1.00 90.69 158 LEU A CA 1
ATOM 1279 C C . LEU A 1 158 ? -15.350 0.401 3.381 1.00 90.69 158 LEU A C 1
ATOM 1281 O O . LEU A 1 158 ? -16.300 0.702 4.099 1.00 90.69 158 LEU A O 1
ATOM 1285 N N . GLU A 1 159 ? -15.083 -0.842 3.019 1.00 89.94 159 GLU A N 1
ATOM 1286 C CA . GLU A 1 159 ? -15.884 -2.013 3.363 1.00 89.94 159 GLU A CA 1
ATOM 1287 C C . GLU A 1 159 ? -15.128 -2.956 4.287 1.00 89.94 159 GLU A C 1
ATOM 1289 O O . GLU A 1 159 ? -15.754 -3.655 5.077 1.00 89.94 159 GLU A O 1
ATOM 1294 N N . TYR A 1 160 ? -13.794 -2.948 4.235 1.00 89.62 160 TYR A N 1
ATOM 1295 C CA . TYR A 1 160 ? -12.953 -3.775 5.087 1.00 89.62 160 TYR A CA 1
ATOM 1296 C C . TYR A 1 160 ? -11.724 -3.037 5.602 1.00 89.62 160 TYR A C 1
ATOM 1298 O O . TYR A 1 160 ? -11.016 -2.361 4.846 1.00 89.62 160 TYR A O 1
ATOM 1306 N N . LEU A 1 161 ? -11.440 -3.244 6.888 1.00 93.62 161 LEU A N 1
ATOM 1307 C CA . LEU A 1 161 ? -10.269 -2.717 7.565 1.00 93.62 161 LEU A CA 1
ATOM 1308 C C . LEU A 1 161 ? -9.607 -3.780 8.455 1.00 93.62 161 LEU A C 1
ATOM 1310 O O . LEU A 1 161 ? -10.079 -4.081 9.550 1.00 93.62 161 LEU A O 1
ATOM 1314 N N . GLY A 1 162 ? -8.463 -4.303 8.013 1.00 92.25 162 GLY A N 1
ATOM 1315 C CA . GLY A 1 162 ? -7.651 -5.245 8.785 1.00 92.25 162 GLY A CA 1
ATOM 1316 C C . GLY A 1 162 ? -6.660 -4.531 9.711 1.00 92.25 162 GLY A C 1
ATOM 1317 O O . GLY A 1 162 ? -5.730 -3.886 9.233 1.00 92.25 162 GLY A O 1
ATOM 1318 N N . LEU A 1 163 ? -6.823 -4.667 11.033 1.00 93.31 163 LEU A N 1
ATOM 1319 C CA . LEU A 1 163 ? -5.963 -4.035 12.060 1.00 93.31 163 LEU A CA 1
ATOM 1320 C C . LEU A 1 163 ? -5.391 -5.033 13.080 1.00 93.31 163 LEU A C 1
ATOM 1322 O O . LEU A 1 163 ? -4.946 -4.649 14.166 1.00 93.31 163 LEU A O 1
ATOM 1326 N N . LYS A 1 164 ? -5.431 -6.332 12.771 1.00 90.38 164 LYS A N 1
ATOM 1327 C CA . LYS A 1 164 ? -4.977 -7.379 13.693 1.00 90.38 164 LYS A CA 1
ATOM 1328 C C . LYS A 1 164 ? -3.510 -7.150 14.067 1.00 90.38 164 LYS A C 1
ATOM 1330 O O . LYS A 1 164 ? -2.689 -6.894 13.203 1.00 90.38 164 LYS A O 1
ATOM 1335 N N . GLY A 1 165 ? -3.168 -7.235 15.352 1.00 89.12 165 GLY A N 1
ATOM 1336 C CA . GLY A 1 165 ? -1.777 -7.091 15.809 1.00 89.12 165 GLY A CA 1
ATOM 1337 C C . GLY A 1 165 ? -1.246 -5.650 15.883 1.00 89.12 165 GLY A C 1
ATOM 1338 O O . GLY A 1 165 ? -0.123 -5.441 16.344 1.00 89.12 165 GLY A O 1
ATOM 1339 N N . CYS A 1 166 ? -2.044 -4.638 15.526 1.00 92.69 166 CYS A N 1
ATOM 1340 C CA . CYS A 1 166 ? -1.681 -3.227 15.688 1.00 92.69 166 CYS A CA 1
ATOM 1341 C C . CYS A 1 166 ? -1.784 -2.786 17.155 1.00 92.69 166 CYS A C 1
ATOM 1343 O O . CYS A 1 166 ? -2.841 -2.379 17.632 1.00 92.69 166 CYS A O 1
ATOM 1345 N N . LYS A 1 167 ? -0.665 -2.840 17.884 1.00 90.31 167 LYS A N 1
ATOM 1346 C CA . LYS A 1 167 ? -0.624 -2.560 19.334 1.00 90.31 167 LYS A CA 1
ATOM 1347 C C . LYS A 1 167 ? -0.888 -1.096 19.713 1.00 90.31 167 LYS A C 1
ATOM 1349 O O . LYS A 1 167 ? -1.227 -0.827 20.858 1.00 90.31 167 LYS A O 1
ATOM 1354 N N . GLY A 1 168 ? -0.714 -0.155 18.783 1.00 91.75 168 GLY A N 1
ATOM 1355 C CA . GLY A 1 168 ? -0.890 1.283 19.025 1.00 91.75 168 GLY A CA 1
ATOM 1356 C C . GLY A 1 168 ? -2.335 1.784 18.920 1.00 91.75 168 GLY A C 1
ATOM 1357 O O . GLY A 1 168 ? -2.554 2.995 18.990 1.00 91.75 168 GLY A O 1
ATOM 1358 N N . ILE A 1 169 ? -3.303 0.886 18.704 1.00 94.19 169 ILE A N 1
ATOM 1359 C CA . ILE A 1 169 ? -4.713 1.218 18.474 1.00 94.19 169 ILE A CA 1
ATOM 1360 C C . ILE A 1 169 ? -5.545 0.829 19.697 1.00 94.19 169 ILE A C 1
ATOM 1362 O O . ILE A 1 169 ? -5.544 -0.328 20.118 1.00 94.19 169 ILE A O 1
ATOM 1366 N N . SER A 1 170 ? -6.282 1.786 20.262 1.00 93.56 170 SER A N 1
ATOM 1367 C CA . SER A 1 170 ? -7.215 1.522 21.361 1.00 93.56 170 SER A CA 1
ATOM 1368 C C . SER A 1 170 ? -8.571 1.024 20.851 1.00 93.56 170 SER A C 1
ATOM 1370 O O . SER A 1 170 ? -9.012 1.359 19.755 1.00 93.56 170 SER A O 1
ATOM 1372 N N . LYS A 1 171 ? -9.294 0.253 21.673 1.00 89.94 171 LYS A N 1
ATOM 1373 C CA . LYS A 1 171 ? -10.657 -0.194 21.328 1.00 89.94 171 LYS A CA 1
ATOM 1374 C C . LYS A 1 171 ? -11.642 0.970 21.165 1.00 89.94 171 LYS A C 1
ATOM 1376 O O . LYS A 1 171 ? -12.577 0.866 20.384 1.00 89.94 171 LYS A O 1
ATOM 1381 N N . GLU A 1 172 ? -11.418 2.075 21.873 1.00 92.12 172 GLU A N 1
ATOM 1382 C CA . GLU A 1 172 ? -12.284 3.258 21.815 1.00 92.12 172 GLU A CA 1
ATOM 1383 C C . GLU A 1 172 ? -12.285 3.918 20.434 1.00 92.12 172 GLU A C 1
ATOM 1385 O O . GLU A 1 172 ? -13.351 4.239 19.921 1.00 92.12 172 GLU A O 1
ATOM 1390 N N . VAL A 1 173 ? -11.125 4.053 19.775 1.00 92.94 173 VAL A N 1
ATOM 1391 C CA . VAL A 1 173 ? -11.079 4.693 18.447 1.00 92.94 173 VAL A CA 1
ATOM 1392 C C . VAL A 1 173 ? -11.777 3.851 17.374 1.00 92.94 173 VAL A C 1
ATOM 1394 O O . VAL A 1 173 ? -12.283 4.398 16.399 1.00 92.94 173 VAL A O 1
ATOM 1397 N N . LEU A 1 174 ? -11.862 2.530 17.563 1.00 90.31 174 LEU A N 1
ATOM 1398 C CA . LEU A 1 174 ? -12.569 1.640 16.641 1.00 90.31 174 LEU A CA 1
ATOM 1399 C C . LEU A 1 174 ? -14.081 1.891 16.645 1.00 90.31 174 LEU A C 1
ATOM 1401 O O . LEU A 1 174 ? -14.723 1.673 15.625 1.00 90.31 174 LEU A O 1
ATOM 1405 N N . LYS A 1 175 ? -14.644 2.410 17.746 1.00 89.56 175 LYS A N 1
ATOM 1406 C CA . LYS A 1 175 ? -16.065 2.791 17.821 1.00 89.56 175 LYS A CA 1
ATOM 1407 C C . LYS A 1 175 ? -16.404 3.979 16.916 1.00 89.56 175 LYS A C 1
ATOM 1409 O O . LYS A 1 175 ? -17.565 4.162 16.576 1.00 89.56 175 LYS A O 1
ATOM 1414 N N . ASN A 1 176 ? -15.400 4.765 16.517 1.00 89.31 176 ASN A N 1
ATOM 1415 C CA . ASN A 1 176 ? -15.572 5.901 15.610 1.00 89.31 176 ASN A CA 1
ATOM 1416 C C . ASN A 1 176 ? -15.601 5.482 14.132 1.00 89.31 176 ASN A C 1
ATOM 1418 O O . ASN A 1 176 ? -15.859 6.322 13.271 1.00 89.31 176 ASN A O 1
ATOM 1422 N N . LEU A 1 177 ? -15.287 4.222 13.817 1.00 89.19 177 LEU A N 1
ATOM 1423 C CA . LEU A 1 177 ? -15.386 3.711 12.454 1.00 89.19 177 LEU A CA 1
ATOM 1424 C C . LEU A 1 177 ? -16.855 3.574 12.049 1.00 89.19 177 LEU A C 1
ATOM 1426 O O . LEU A 1 177 ? -17.728 3.306 12.871 1.00 89.19 177 LEU A O 1
ATOM 1430 N N . ASN A 1 178 ? -17.121 3.724 10.752 1.00 85.62 178 ASN A N 1
ATOM 1431 C CA . ASN A 1 178 ? -18.442 3.450 10.207 1.00 85.62 178 ASN A CA 1
ATOM 1432 C C . ASN A 1 178 ? -18.810 1.979 10.496 1.00 85.62 178 ASN A C 1
ATOM 1434 O O . ASN A 1 178 ? -18.044 1.096 10.107 1.00 85.62 178 ASN A O 1
ATOM 1438 N N . PRO A 1 179 ? -19.967 1.690 11.123 1.00 84.00 179 PRO A N 1
ATOM 1439 C CA . PRO A 1 179 ? -20.355 0.329 11.503 1.00 84.00 179 PRO A CA 1
ATOM 1440 C C . PRO A 1 179 ? -20.518 -0.628 10.312 1.00 84.00 179 PRO A C 1
ATOM 1442 O O . PRO A 1 179 ? -20.573 -1.837 10.508 1.00 84.00 179 PRO A O 1
ATOM 1445 N N . LYS A 1 180 ? -20.586 -0.110 9.077 1.00 84.44 180 LYS A N 1
ATOM 1446 C CA . LYS A 1 180 ? -20.591 -0.926 7.853 1.00 84.44 180 LYS A CA 1
ATOM 1447 C C . LYS A 1 180 ? -19.223 -1.526 7.511 1.00 84.44 180 LYS A C 1
ATOM 1449 O O . LYS A 1 180 ? -19.171 -2.472 6.731 1.00 84.44 180 LYS A O 1
ATOM 1454 N N . ILE A 1 181 ? -18.133 -0.978 8.057 1.00 85.44 181 ILE A N 1
ATOM 1455 C CA . ILE A 1 181 ? -16.777 -1.474 7.811 1.00 85.44 181 ILE A CA 1
ATOM 1456 C C . ILE A 1 181 ? -16.611 -2.808 8.538 1.00 85.44 181 ILE A C 1
ATOM 1458 O O . ILE A 1 181 ? -16.670 -2.883 9.765 1.00 85.44 181 ILE A O 1
ATOM 1462 N N . LYS A 1 182 ? -16.351 -3.865 7.773 1.00 84.44 182 LYS A N 1
ATOM 1463 C CA . LYS A 1 182 ? -15.993 -5.182 8.289 1.00 84.44 182 LYS A CA 1
ATOM 1464 C C . LYS A 1 182 ? -14.563 -5.141 8.828 1.00 84.44 182 LYS A C 1
ATOM 1466 O O . LYS A 1 182 ? -13.665 -4.574 8.210 1.00 84.44 182 LYS A O 1
ATOM 1471 N N . ILE A 1 183 ? -14.345 -5.760 9.983 1.00 73.75 183 ILE A N 1
ATOM 1472 C CA . ILE A 1 183 ? -13.012 -5.907 10.601 1.00 73.75 183 ILE A CA 1
ATOM 1473 C C . ILE A 1 183 ? -12.530 -7.372 10.510 1.00 73.75 183 ILE A C 1
ATOM 1475 O O . ILE A 1 183 ? -11.362 -7.678 10.746 1.00 73.75 183 ILE A O 1
ATOM 1479 N N . GLU A 1 184 ? -13.415 -8.282 10.098 1.00 60.53 184 GLU A N 1
ATOM 1480 C CA . GLU A 1 184 ? -13.121 -9.688 9.809 1.00 60.53 184 GLU A CA 1
ATOM 1481 C C . GLU A 1 184 ? -12.827 -9.886 8.318 1.00 60.53 184 GLU A C 1
ATOM 1483 O O . GLU A 1 184 ? -13.393 -9.175 7.484 1.00 60.53 184 GLU A O 1
ATOM 1488 N N . TYR A 1 185 ? -11.918 -10.816 7.997 1.00 53.59 185 TYR A N 1
ATOM 1489 C CA . TYR A 1 185 ? -11.423 -11.037 6.633 1.00 53.59 185 TYR A CA 1
ATOM 1490 C C . TYR A 1 185 ? -12.606 -11.229 5.667 1.00 53.59 185 TYR A C 1
ATOM 1492 O O . TYR A 1 185 ? -13.404 -12.141 5.894 1.00 53.59 185 TYR A O 1
ATOM 1500 N N . PRO A 1 186 ? -12.769 -10.398 4.623 1.00 47.56 186 PRO A N 1
ATOM 1501 C CA . PRO A 1 186 ? -13.919 -10.495 3.744 1.00 47.56 186 PRO A CA 1
ATOM 1502 C C . PRO A 1 186 ? -13.799 -11.745 2.890 1.00 47.56 186 PRO A C 1
ATOM 1504 O O . PRO A 1 186 ? -12.718 -12.082 2.402 1.00 47.56 186 PRO A O 1
ATOM 1507 N N . ASP A 1 187 ? -14.931 -12.397 2.673 1.00 45.44 187 ASP A N 1
ATOM 1508 C CA . ASP A 1 187 ? -15.085 -13.324 1.567 1.00 45.44 187 ASP A CA 1
ATOM 1509 C C . ASP A 1 187 ? -15.269 -12.503 0.279 1.00 45.44 187 ASP A C 1
ATOM 1511 O O . ASP A 1 187 ? -16.290 -11.839 0.089 1.00 45.44 187 ASP A O 1
ATOM 1515 N N . TYR A 1 188 ? -14.239 -12.501 -0.567 1.00 45.72 188 TYR A N 1
ATOM 1516 C CA . TYR A 1 188 ? -14.188 -11.757 -1.830 1.00 45.72 188 TYR A CA 1
ATOM 1517 C C . TYR A 1 188 ? -14.861 -12.490 -2.999 1.00 45.72 188 TYR A C 1
ATOM 1519 O O . TYR A 1 188 ? -14.773 -12.022 -4.132 1.00 45.72 188 TYR A O 1
ATOM 1527 N N . SER A 1 189 ? -15.536 -13.619 -2.760 1.00 44.09 189 SER A N 1
ATOM 1528 C CA . SER A 1 189 ? -16.194 -14.404 -3.817 1.00 44.09 189 SER A CA 1
ATOM 1529 C C . SER A 1 189 ? -17.224 -13.620 -4.648 1.00 44.09 189 SER A C 1
ATOM 1531 O O . SER A 1 189 ? -17.495 -14.004 -5.783 1.00 44.09 189 SER A O 1
ATOM 1533 N N . ASN A 1 190 ? -17.760 -12.511 -4.119 1.00 40.56 190 ASN A N 1
ATOM 1534 C CA . ASN A 1 190 ? -18.875 -11.756 -4.705 1.00 40.56 190 ASN A CA 1
ATOM 1535 C C . ASN A 1 190 ? -18.550 -10.310 -5.131 1.00 40.56 190 ASN A C 1
ATOM 1537 O O . ASN A 1 190 ? -19.457 -9.589 -5.548 1.00 40.56 190 ASN A O 1
ATOM 1541 N N . ASP A 1 191 ? -17.300 -9.850 -5.029 1.00 40.25 191 ASP A N 1
ATOM 1542 C CA . ASP A 1 191 ? -16.940 -8.524 -5.541 1.00 40.25 191 ASP A CA 1
ATOM 1543 C C . ASP A 1 191 ? -16.884 -8.526 -7.078 1.00 40.25 191 ASP A C 1
ATOM 1545 O O . ASP A 1 191 ? -16.481 -9.506 -7.689 1.00 40.25 191 ASP A O 1
ATOM 1549 N N . GLU A 1 192 ? -17.215 -7.393 -7.713 1.00 43.03 192 GLU A N 1
ATOM 1550 C CA . GLU A 1 192 ? -17.154 -7.093 -9.169 1.00 43.03 192 GLU A CA 1
ATOM 1551 C C . GLU A 1 192 ? -15.786 -7.351 -9.854 1.00 43.03 192 GLU A C 1
ATOM 1553 O O . GLU A 1 192 ? -15.571 -7.027 -11.020 1.00 43.03 192 GLU A O 1
ATOM 1558 N N . PHE A 1 193 ? -14.824 -7.888 -9.111 1.00 41.91 193 PHE A N 1
ATOM 1559 C CA . PHE A 1 193 ? -13.701 -8.653 -9.622 1.00 41.91 193 PHE A CA 1
ATOM 1560 C C . PHE A 1 193 ? -13.985 -10.128 -9.325 1.00 41.91 193 PHE A C 1
ATOM 1562 O O . PHE A 1 193 ? -13.297 -10.753 -8.522 1.00 41.91 193 PHE A O 1
ATOM 1569 N N . SER A 1 194 ? -15.024 -10.688 -9.950 1.00 38.56 194 SER A N 1
ATOM 1570 C CA . SER A 1 194 ? -15.186 -12.136 -9.894 1.00 38.56 194 SER A CA 1
ATOM 1571 C C . SER A 1 194 ? -13.911 -12.748 -10.478 1.00 38.56 194 SER A C 1
ATOM 1573 O O . SER A 1 194 ? -13.334 -12.203 -11.428 1.00 38.56 194 SER A O 1
ATOM 1575 N N . ASP A 1 195 ? -13.462 -13.883 -9.949 1.00 44.22 195 ASP A N 1
ATOM 1576 C CA . ASP A 1 195 ? -12.324 -14.617 -10.519 1.00 44.22 195 ASP A CA 1
ATOM 1577 C C . ASP A 1 195 ? -12.515 -14.931 -12.021 1.00 44.22 195 ASP A C 1
ATOM 1579 O O . ASP A 1 195 ? -11.555 -15.291 -12.696 1.00 44.22 195 ASP A O 1
ATOM 1583 N N . SER A 1 196 ? -13.726 -14.743 -12.568 1.00 40.28 196 SER A N 1
ATOM 1584 C CA . SER A 1 196 ? -14.031 -14.851 -13.997 1.00 40.28 196 SER A CA 1
ATOM 1585 C C . SER A 1 196 ? -13.555 -13.666 -14.861 1.00 40.28 196 SER A C 1
ATOM 1587 O O . SER A 1 196 ? -13.298 -13.859 -16.047 1.00 40.28 196 SER A O 1
ATOM 1589 N N . ASP A 1 197 ? -13.358 -12.470 -14.284 1.00 37.19 197 ASP A N 1
ATOM 1590 C CA . ASP A 1 197 ? -12.733 -11.307 -14.950 1.00 37.19 197 ASP A CA 1
ATOM 1591 C C . ASP A 1 197 ? -11.204 -11.285 -14.810 1.00 37.19 197 ASP A C 1
ATOM 1593 O O . ASP A 1 197 ? -10.494 -10.495 -15.457 1.00 37.19 197 ASP A O 1
ATOM 1597 N N . LEU A 1 198 ? -10.684 -12.127 -13.920 1.00 40.28 198 LEU A N 1
ATOM 1598 C CA . LEU A 1 198 ? -9.269 -12.404 -13.822 1.00 40.28 198 LEU A CA 1
ATOM 1599 C C . LEU A 1 198 ? -8.927 -13.423 -14.912 1.00 40.28 198 LEU A C 1
ATOM 1601 O O . LEU A 1 198 ? -9.644 -14.408 -15.081 1.00 40.28 198 LEU A O 1
ATOM 1605 N N . PRO A 1 199 ? -7.830 -13.245 -15.668 1.00 35.25 199 PRO A N 1
ATOM 1606 C CA . PRO A 1 199 ? -7.300 -14.390 -16.385 1.00 35.25 199 PRO A CA 1
ATOM 1607 C C . PRO A 1 199 ? -7.109 -15.548 -15.407 1.00 35.25 199 PRO A C 1
ATOM 1609 O O . PRO A 1 199 ? -6.701 -15.287 -14.266 1.00 35.25 199 PRO A O 1
ATOM 1612 N N . PRO A 1 200 ? -7.356 -16.799 -15.841 1.00 34.72 200 PRO A N 1
ATOM 1613 C CA . PRO A 1 200 ? -7.062 -17.960 -15.019 1.00 34.72 200 PRO A CA 1
ATOM 1614 C C . PRO A 1 200 ? -5.659 -17.808 -14.437 1.00 34.72 200 PRO A C 1
ATOM 1616 O O . PRO A 1 200 ? -4.747 -17.354 -15.136 1.00 34.72 200 PRO A O 1
ATOM 1619 N N . LEU A 1 201 ? -5.508 -18.127 -13.148 1.00 35.59 201 LEU A N 1
ATOM 1620 C CA . LEU A 1 201 ? -4.219 -18.160 -12.466 1.00 35.59 201 LEU A CA 1
ATOM 1621 C C . LEU A 1 201 ? -3.302 -19.113 -13.233 1.00 35.59 201 LEU A C 1
ATOM 1623 O O . LEU A 1 201 ? -3.274 -20.315 -12.985 1.00 35.59 201 LEU A O 1
ATOM 1627 N N . ILE A 1 202 ? -2.549 -18.578 -14.189 1.00 36.34 202 ILE A N 1
ATOM 1628 C CA . ILE A 1 202 ? -1.447 -19.304 -14.787 1.00 36.34 202 ILE A CA 1
ATOM 1629 C C . ILE A 1 202 ? -0.373 -19.282 -13.711 1.00 36.34 202 ILE A C 1
ATOM 1631 O O . ILE A 1 202 ? 0.332 -18.283 -13.543 1.00 36.34 202 ILE A O 1
ATOM 1635 N N . SER A 1 203 ? -0.309 -20.362 -12.925 1.00 34.38 203 SER A N 1
ATOM 1636 C CA . SER A 1 203 ? 0.848 -20.655 -12.085 1.00 34.38 203 SER A CA 1
ATOM 1637 C C . SER A 1 203 ? 2.068 -20.411 -12.939 1.00 34.38 203 SER A C 1
ATOM 1639 O O . SER A 1 203 ? 2.236 -21.043 -13.975 1.00 34.38 203 SER A O 1
ATOM 1641 N N . ILE A 1 204 ? 2.895 -19.447 -12.554 1.00 40.44 204 ILE A N 1
ATOM 1642 C CA . ILE A 1 204 ? 3.921 -18.977 -13.477 1.00 40.44 204 ILE A CA 1
ATOM 1643 C C . ILE A 1 204 ? 5.041 -20.010 -13.693 1.00 40.44 204 ILE A C 1
ATOM 1645 O O . ILE A 1 204 ? 5.911 -19.844 -14.542 1.00 40.44 204 ILE A O 1
ATOM 1649 N N . ASP A 1 205 ? 4.959 -21.118 -12.970 1.00 39.06 205 ASP A N 1
ATOM 1650 C CA . ASP A 1 205 ? 5.696 -22.344 -13.227 1.00 39.06 205 ASP A CA 1
ATOM 1651 C C . ASP A 1 205 ? 5.375 -22.940 -14.621 1.00 39.06 205 ASP A C 1
ATOM 1653 O O . ASP A 1 205 ? 6.153 -23.742 -15.123 1.00 39.06 205 ASP A O 1
ATOM 1657 N N . THR A 1 206 ? 4.274 -22.531 -15.279 1.00 37.03 206 THR A N 1
ATOM 1658 C CA . THR A 1 206 ? 3.875 -22.991 -16.625 1.00 37.03 206 THR A CA 1
ATOM 1659 C C . THR A 1 206 ? 4.202 -22.011 -17.758 1.00 37.03 206 THR A C 1
ATOM 1661 O O . THR A 1 206 ? 3.997 -22.356 -18.920 1.00 37.03 206 THR A O 1
ATOM 1664 N N . LEU A 1 207 ? 4.676 -20.790 -17.469 1.00 41.81 207 LEU A N 1
ATOM 1665 C CA . LEU A 1 207 ? 5.224 -19.914 -18.513 1.00 41.81 207 LEU A CA 1
ATOM 1666 C C . LEU A 1 207 ? 6.696 -20.277 -18.678 1.00 41.81 207 LEU A C 1
ATOM 1668 O O . LEU A 1 207 ? 7.532 -19.840 -17.888 1.00 41.81 207 LEU A O 1
ATOM 1672 N N . ASP A 1 208 ? 6.984 -21.090 -19.693 1.00 42.62 208 ASP A N 1
ATOM 1673 C CA . ASP A 1 208 ? 8.344 -21.488 -20.044 1.00 42.62 208 ASP A CA 1
ATOM 1674 C C . ASP A 1 208 ? 9.268 -20.252 -20.119 1.00 42.62 208 ASP A C 1
ATOM 1676 O O . ASP A 1 208 ? 8.894 -19.194 -20.647 1.00 42.62 208 ASP A O 1
ATOM 1680 N N . GLU A 1 209 ? 10.477 -20.378 -19.556 1.00 42.50 209 GLU A N 1
ATOM 1681 C CA . GLU A 1 209 ? 11.511 -19.335 -19.503 1.00 42.50 209 GLU A CA 1
ATOM 1682 C C . GLU A 1 209 ? 11.740 -18.733 -20.904 1.00 42.50 209 GLU A C 1
ATOM 1684 O O . GLU A 1 209 ? 11.972 -17.530 -21.035 1.00 42.50 209 GLU A O 1
ATOM 1689 N N . THR A 1 210 ? 11.577 -19.538 -21.957 1.00 42.19 210 THR A N 1
ATOM 1690 C CA . THR A 1 210 ? 11.685 -19.156 -23.374 1.00 42.19 210 THR A CA 1
ATOM 1691 C C . THR A 1 210 ? 10.649 -18.119 -23.831 1.00 42.19 210 THR A C 1
ATOM 1693 O O . THR A 1 210 ? 10.993 -17.203 -24.584 1.00 42.19 210 THR A O 1
ATOM 1696 N N . TYR A 1 211 ? 9.399 -18.186 -23.362 1.00 44.78 211 TYR A N 1
ATOM 1697 C CA . TYR A 1 211 ? 8.332 -17.257 -23.766 1.00 44.78 211 TYR A CA 1
ATOM 1698 C C . TYR A 1 211 ? 8.516 -15.876 -23.124 1.00 44.78 211 TYR A C 1
ATOM 1700 O O . TYR A 1 211 ? 8.278 -14.835 -23.738 1.00 44.78 211 TYR A O 1
ATOM 1708 N N . PHE A 1 212 ? 9.006 -15.857 -21.883 1.00 40.66 212 PHE A N 1
ATOM 1709 C CA . PHE A 1 212 ? 9.343 -14.619 -21.185 1.00 40.66 212 PHE A CA 1
ATOM 1710 C C . PHE A 1 212 ? 10.642 -14.012 -21.741 1.00 40.66 212 PHE A C 1
ATOM 1712 O O . PHE A 1 212 ? 10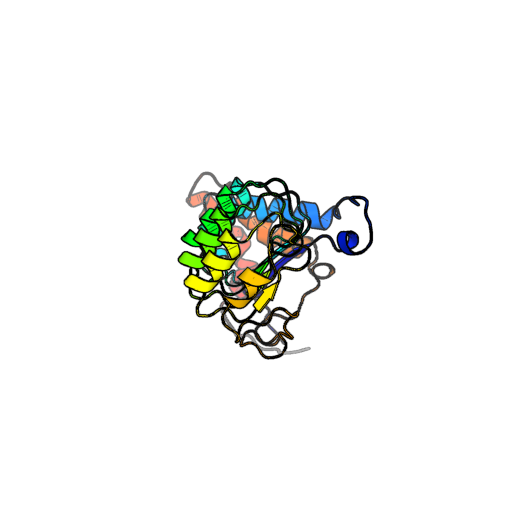.717 -12.805 -21.951 1.00 40.66 212 PHE A O 1
ATOM 1719 N N . ILE A 1 213 ? 11.661 -14.830 -22.029 1.00 40.59 213 ILE A N 1
ATOM 1720 C CA . ILE A 1 213 ? 12.933 -14.367 -22.606 1.00 40.59 213 ILE A CA 1
ATOM 1721 C C . ILE A 1 213 ? 12.754 -13.852 -24.037 1.00 40.59 213 ILE A C 1
ATOM 1723 O O . ILE A 1 213 ? 13.387 -12.860 -24.376 1.00 40.59 213 ILE A O 1
ATOM 1727 N N . SER A 1 214 ? 11.902 -14.457 -24.866 1.00 45.12 214 SER A N 1
ATOM 1728 C CA . SER A 1 214 ? 11.639 -13.955 -26.226 1.00 45.12 214 SER A CA 1
ATOM 1729 C C . SER A 1 214 ? 10.909 -12.608 -26.195 1.00 45.12 214 SER A C 1
ATOM 1731 O O . SER A 1 214 ? 11.425 -11.620 -26.715 1.00 45.12 214 SER A O 1
ATOM 1733 N N . ALA A 1 215 ? 9.786 -12.518 -25.475 1.00 42.00 215 ALA A N 1
ATOM 1734 C CA . ALA A 1 215 ? 8.997 -11.289 -25.384 1.00 42.00 215 ALA A CA 1
ATOM 1735 C C . ALA A 1 215 ? 9.760 -10.114 -24.735 1.00 42.00 215 ALA A C 1
ATOM 1737 O O . ALA A 1 215 ? 9.613 -8.966 -25.155 1.00 42.00 215 ALA A O 1
ATOM 1738 N N . PHE A 1 216 ? 10.594 -10.376 -23.721 1.00 43.03 216 PHE A N 1
ATOM 1739 C CA . PHE A 1 216 ? 11.392 -9.336 -23.058 1.00 43.03 216 PHE A CA 1
ATOM 1740 C C . PHE A 1 216 ? 12.765 -9.120 -23.698 1.00 43.03 216 PHE A C 1
ATOM 1742 O O . PHE A 1 216 ? 13.312 -8.024 -23.595 1.00 43.03 216 PHE A O 1
ATOM 1749 N N . GLY A 1 217 ? 13.342 -10.134 -24.339 1.00 43.44 217 GLY A N 1
ATOM 1750 C CA . GLY A 1 217 ? 14.634 -10.048 -25.016 1.00 43.44 217 GLY A CA 1
ATOM 1751 C C . GLY A 1 217 ? 14.571 -9.115 -26.217 1.00 43.44 217 GLY A C 1
ATOM 1752 O O . GLY A 1 217 ? 15.460 -8.279 -26.384 1.00 43.44 217 GLY A O 1
ATOM 1753 N N . ASP A 1 218 ? 13.482 -9.180 -26.982 1.00 44.47 218 ASP A N 1
ATOM 1754 C CA . ASP A 1 218 ? 13.239 -8.249 -28.082 1.00 44.47 218 ASP A CA 1
ATOM 1755 C C . ASP A 1 218 ? 12.922 -6.839 -27.557 1.00 44.47 218 ASP A C 1
ATOM 1757 O O . ASP A 1 218 ? 13.468 -5.862 -28.064 1.00 44.47 218 ASP A O 1
ATOM 1761 N N . TYR A 1 219 ? 12.166 -6.713 -26.457 1.00 40.25 219 TYR A N 1
ATOM 1762 C CA . TYR A 1 219 ? 11.924 -5.420 -25.802 1.00 40.25 219 TYR A CA 1
ATOM 1763 C C . TYR A 1 219 ? 13.219 -4.748 -25.315 1.00 40.25 219 TYR A C 1
ATOM 1765 O O . TYR A 1 219 ? 13.456 -3.572 -25.592 1.00 40.25 219 TYR A O 1
ATOM 1773 N N . ILE A 1 220 ? 14.094 -5.490 -24.627 1.00 39.38 220 ILE A N 1
ATOM 1774 C CA . ILE A 1 220 ? 15.382 -4.971 -24.150 1.00 39.38 220 ILE A CA 1
ATOM 1775 C C . ILE A 1 220 ? 16.249 -4.542 -25.339 1.00 39.38 220 ILE A C 1
ATOM 1777 O O . ILE A 1 220 ? 16.764 -3.426 -25.306 1.00 39.38 220 ILE A O 1
ATOM 1781 N N . ARG A 1 221 ? 16.339 -5.354 -26.405 1.00 44.59 221 ARG A N 1
ATOM 1782 C CA . ARG A 1 221 ? 17.101 -5.017 -27.624 1.00 44.59 221 ARG A CA 1
ATOM 1783 C C . ARG A 1 221 ? 16.590 -3.751 -28.311 1.00 44.59 221 ARG A C 1
ATOM 1785 O O . ARG A 1 221 ? 17.400 -2.924 -28.719 1.00 44.59 221 ARG A O 1
ATOM 1792 N N . ILE A 1 222 ? 15.270 -3.568 -28.380 1.00 46.59 222 ILE A N 1
ATOM 1793 C CA . ILE A 1 222 ? 14.643 -2.353 -28.921 1.00 46.59 222 ILE A CA 1
ATOM 1794 C C . ILE A 1 222 ? 14.986 -1.135 -28.053 1.00 46.59 222 ILE A C 1
ATOM 1796 O O . ILE A 1 222 ? 15.321 -0.078 -28.577 1.00 46.59 222 ILE A O 1
ATOM 1800 N N . THR A 1 223 ? 14.944 -1.261 -26.724 1.00 38.00 223 THR A N 1
ATOM 1801 C CA . THR A 1 223 ? 15.247 -0.134 -25.820 1.00 38.00 223 THR A CA 1
ATOM 1802 C C . THR A 1 223 ? 16.738 0.185 -25.686 1.00 38.00 223 THR A C 1
ATOM 1804 O O . THR A 1 223 ? 17.076 1.294 -25.277 1.00 38.00 223 THR A O 1
ATOM 1807 N N . SER A 1 224 ? 17.624 -0.756 -26.030 1.00 39.81 224 SER A N 1
ATOM 1808 C CA . SER A 1 224 ? 19.073 -0.539 -26.109 1.00 39.81 224 SER A CA 1
ATOM 1809 C C . SER A 1 224 ? 19.546 -0.040 -27.477 1.00 39.81 224 SER A C 1
ATOM 1811 O O . SER A 1 224 ? 20.720 0.291 -27.615 1.00 39.81 224 SER A O 1
ATOM 1813 N N . ALA A 1 225 ? 18.668 -0.011 -28.485 1.00 50.66 225 ALA A N 1
ATOM 1814 C CA . ALA A 1 225 ? 19.002 0.483 -29.815 1.00 50.66 225 ALA A CA 1
ATOM 1815 C C . ALA A 1 225 ? 19.210 2.003 -29.788 1.00 50.66 225 ALA A C 1
ATOM 1817 O O . ALA A 1 225 ? 18.414 2.755 -29.216 1.00 50.66 225 ALA A O 1
ATOM 1818 N N . SER A 1 226 ? 20.303 2.440 -30.406 1.00 36.84 226 SER A N 1
ATOM 1819 C CA . SER A 1 226 ? 20.822 3.800 -30.280 1.00 36.84 226 SER A CA 1
ATOM 1820 C C . SER A 1 226 ? 20.089 4.805 -31.172 1.00 36.84 226 SER A C 1
ATOM 1822 O O . SER A 1 226 ? 20.078 5.997 -30.872 1.00 36.84 226 SER A O 1
ATOM 1824 N N . THR A 1 227 ? 19.407 4.328 -32.221 1.00 50.56 227 THR A N 1
ATOM 1825 C CA . THR A 1 227 ? 18.686 5.164 -33.196 1.00 50.56 227 THR A CA 1
ATOM 1826 C C . THR A 1 227 ? 17.275 4.645 -33.516 1.00 50.56 227 THR A C 1
ATOM 1828 O O . THR A 1 227 ? 16.970 3.464 -33.345 1.00 50.56 227 THR A O 1
ATOM 1831 N N . ASP A 1 228 ? 16.385 5.528 -33.991 1.00 41.34 228 ASP A N 1
ATOM 1832 C CA . ASP A 1 228 ? 15.016 5.154 -34.402 1.00 41.34 228 ASP A CA 1
ATOM 1833 C C . ASP A 1 228 ? 15.005 4.214 -35.627 1.00 41.34 228 ASP A C 1
ATOM 1835 O O . ASP A 1 228 ? 14.145 3.342 -35.734 1.00 41.34 228 ASP A O 1
ATOM 1839 N N . SER A 1 229 ? 16.000 4.328 -36.515 1.00 47.19 229 SER A N 1
ATOM 1840 C CA . SER A 1 229 ? 16.181 3.427 -37.664 1.00 47.19 229 SER A CA 1
ATOM 1841 C C . SER A 1 229 ? 16.542 2.001 -37.227 1.00 47.19 229 SER A C 1
ATOM 1843 O O . SER A 1 229 ? 15.949 1.033 -37.700 1.00 47.19 229 SER A O 1
ATOM 1845 N N . GLU A 1 230 ? 17.439 1.852 -36.246 1.00 47.19 230 GLU A N 1
ATOM 1846 C CA . GLU A 1 230 ? 17.759 0.550 -35.644 1.00 47.19 230 GLU A CA 1
ATOM 1847 C C . GLU A 1 230 ? 16.547 -0.064 -34.941 1.00 47.19 230 GLU A C 1
ATOM 1849 O O . GLU A 1 230 ? 16.295 -1.260 -35.089 1.00 47.19 230 GLU A O 1
ATOM 1854 N N . ARG A 1 231 ? 15.751 0.749 -34.230 1.00 48.94 231 ARG A N 1
ATOM 1855 C CA . ARG A 1 231 ? 14.494 0.288 -33.619 1.00 48.94 231 ARG A CA 1
ATOM 1856 C C . ARG A 1 231 ? 13.523 -0.247 -34.670 1.00 48.94 231 ARG A C 1
ATOM 1858 O O . ARG A 1 231 ? 13.000 -1.343 -34.488 1.00 48.94 231 ARG A O 1
ATOM 1865 N N . ASN A 1 232 ? 13.342 0.470 -35.778 1.00 43.72 232 ASN A N 1
ATOM 1866 C CA . ASN A 1 232 ? 12.464 0.054 -36.876 1.00 43.72 232 ASN A CA 1
ATOM 1867 C C . ASN A 1 232 ? 12.985 -1.185 -37.623 1.00 43.72 232 ASN A C 1
ATOM 1869 O O . ASN A 1 232 ? 12.197 -2.049 -37.995 1.00 43.72 232 ASN A O 1
ATOM 1873 N N . ASN A 1 233 ? 14.299 -1.335 -37.790 1.00 47.84 233 ASN A N 1
ATOM 1874 C CA . ASN A 1 233 ? 14.899 -2.526 -38.402 1.00 47.84 233 ASN A CA 1
ATOM 1875 C C . ASN A 1 233 ? 14.811 -3.768 -37.502 1.00 47.84 233 ASN A C 1
ATOM 1877 O O . ASN A 1 233 ? 14.566 -4.873 -37.989 1.00 47.84 233 ASN A O 1
ATOM 1881 N N . ILE A 1 234 ? 14.962 -3.612 -36.184 1.00 47.94 234 ILE A N 1
ATOM 1882 C CA . ILE A 1 234 ? 14.746 -4.703 -35.220 1.00 47.94 234 ILE A CA 1
ATOM 1883 C C . ILE A 1 234 ? 13.264 -5.095 -35.198 1.00 47.94 234 ILE A C 1
ATOM 1885 O O . ILE A 1 234 ? 12.945 -6.284 -35.214 1.00 47.94 234 ILE A O 1
ATOM 1889 N N . PHE A 1 235 ? 12.365 -4.107 -35.245 1.00 44.69 235 PHE A N 1
ATOM 1890 C CA . PHE A 1 235 ? 10.928 -4.332 -35.380 1.00 44.69 235 PHE A CA 1
ATOM 1891 C C . PHE A 1 235 ? 10.610 -5.110 -36.671 1.00 44.69 235 PHE A C 1
ATOM 1893 O O . PHE A 1 235 ? 9.976 -6.158 -36.615 1.00 44.69 235 PHE A O 1
ATOM 1900 N N . ASN A 1 236 ? 11.147 -4.699 -37.820 1.00 46.53 236 ASN A N 1
ATOM 1901 C CA . ASN A 1 236 ? 10.855 -5.328 -39.112 1.00 46.53 236 ASN A CA 1
ATOM 1902 C C . ASN A 1 236 ? 11.524 -6.701 -39.320 1.00 46.53 236 ASN A C 1
ATOM 1904 O O . ASN A 1 236 ? 10.943 -7.563 -39.976 1.00 46.53 236 ASN A O 1
ATOM 1908 N N . SER A 1 237 ? 12.708 -6.950 -38.750 1.00 48.62 237 SER A N 1
ATOM 1909 C CA . SER A 1 237 ? 13.447 -8.211 -38.960 1.00 48.62 237 SER A CA 1
ATOM 1910 C C . SER A 1 237 ? 12.948 -9.392 -38.118 1.00 48.62 237 SER A C 1
ATOM 1912 O O . SER A 1 237 ? 13.253 -10.538 -38.448 1.00 48.62 237 SER A O 1
ATOM 1914 N N . ARG A 1 238 ? 12.179 -9.151 -37.042 1.00 43.72 238 ARG A N 1
ATOM 1915 C CA . ARG A 1 238 ? 11.691 -10.217 -36.141 1.00 43.72 238 ARG A CA 1
ATOM 1916 C C . ARG A 1 238 ? 10.211 -10.151 -35.767 1.00 43.72 238 ARG A C 1
ATOM 1918 O O . ARG A 1 238 ? 9.676 -11.166 -35.329 1.00 43.72 238 ARG A O 1
ATOM 1925 N N . ALA A 1 239 ? 9.512 -9.040 -36.014 1.00 42.56 239 ALA A N 1
ATOM 1926 C CA . ALA A 1 239 ? 8.061 -8.985 -35.819 1.00 42.56 239 ALA A CA 1
ATOM 1927 C C . ALA A 1 239 ? 7.267 -9.634 -36.969 1.00 42.56 239 ALA A C 1
ATOM 1929 O O . ALA A 1 239 ? 6.104 -9.973 -36.769 1.00 42.56 239 ALA A O 1
ATOM 1930 N N . SER A 1 240 ? 7.872 -9.886 -38.138 1.00 39.28 240 SER A N 1
ATOM 1931 C CA . SER A 1 240 ? 7.173 -10.502 -39.281 1.00 39.28 240 SER A CA 1
ATOM 1932 C C . SER A 1 240 ? 6.585 -11.888 -38.954 1.00 39.28 240 SER A C 1
ATOM 1934 O O . SER A 1 240 ? 5.458 -12.181 -39.333 1.00 39.28 240 SER A O 1
ATOM 1936 N N . ALA A 1 241 ? 7.250 -12.716 -38.141 1.00 38.09 241 ALA A N 1
ATOM 1937 C CA . ALA A 1 241 ? 6.732 -14.054 -37.825 1.00 38.09 241 ALA A CA 1
ATOM 1938 C C . ALA A 1 241 ? 5.610 -14.072 -36.761 1.00 38.09 241 ALA A C 1
ATOM 1940 O O . ALA A 1 241 ? 4.820 -15.011 -36.721 1.00 38.09 241 ALA A O 1
ATOM 1941 N N . LEU A 1 242 ? 5.516 -13.047 -35.904 1.00 37.31 242 LEU A N 1
ATOM 1942 C CA . LEU A 1 242 ? 4.567 -13.007 -34.777 1.00 37.31 242 LEU A CA 1
ATOM 1943 C C . LEU A 1 242 ? 3.429 -11.996 -34.972 1.00 37.31 242 LEU A C 1
ATOM 1945 O O . LEU A 1 242 ? 2.341 -12.194 -34.444 1.00 37.31 242 LEU A O 1
ATOM 1949 N N . VAL A 1 243 ? 3.638 -10.938 -35.756 1.00 36.59 243 VAL A N 1
ATOM 1950 C CA . VAL A 1 243 ? 2.598 -9.944 -36.067 1.00 36.59 243 VAL A CA 1
ATOM 1951 C C . VAL A 1 243 ? 1.730 -10.405 -37.239 1.00 36.59 243 VAL A C 1
ATOM 1953 O O . VAL A 1 243 ? 0.523 -10.167 -37.228 1.00 36.59 243 VAL A O 1
ATOM 1956 N N . HIS A 1 244 ? 2.292 -11.148 -38.201 1.00 34.34 244 HIS A N 1
ATOM 1957 C CA . HIS A 1 244 ? 1.530 -11.655 -39.347 1.00 34.34 244 HIS A CA 1
ATOM 1958 C C . HIS A 1 244 ? 0.521 -12.755 -38.956 1.00 34.34 244 HIS A C 1
ATOM 1960 O O . HIS A 1 244 ? -0.506 -12.885 -39.614 1.00 34.34 244 HIS A O 1
ATOM 1966 N N . SER A 1 245 ? 0.734 -13.480 -37.845 1.00 34.09 245 SER A N 1
ATOM 1967 C CA . SER A 1 245 ? -0.256 -14.432 -37.301 1.00 34.09 245 SER A CA 1
ATOM 1968 C C . SER A 1 245 ? -1.292 -13.795 -36.363 1.00 34.09 245 SER A C 1
ATOM 1970 O O . SER A 1 245 ? -2.312 -14.415 -36.069 1.00 34.09 245 SER A O 1
ATOM 1972 N N . LEU A 1 246 ? -1.068 -12.555 -35.908 1.00 33.44 246 LEU A N 1
ATOM 1973 C CA . LEU A 1 246 ? -1.951 -11.859 -34.965 1.00 33.44 246 LEU A CA 1
ATOM 1974 C C . LEU A 1 246 ? -2.874 -10.815 -35.618 1.00 33.44 246 LEU A C 1
ATOM 1976 O O . LEU A 1 246 ? -3.762 -10.317 -34.929 1.00 33.44 246 LEU A O 1
ATOM 1980 N N . ILE A 1 247 ? -2.701 -10.480 -36.906 1.00 34.62 247 ILE A N 1
ATOM 1981 C CA . ILE A 1 247 ? -3.453 -9.381 -37.552 1.00 34.62 247 ILE A CA 1
ATOM 1982 C C . ILE A 1 247 ? -4.371 -9.815 -38.710 1.00 34.62 247 ILE A C 1
ATOM 1984 O O . ILE A 1 247 ? -5.366 -9.135 -38.945 1.00 34.62 247 ILE A O 1
ATOM 1988 N N . LEU A 1 248 ? -4.155 -10.951 -39.384 1.00 28.62 248 LEU A N 1
ATOM 1989 C CA . LEU A 1 248 ? -5.065 -11.403 -40.450 1.00 28.62 248 LEU A CA 1
ATOM 1990 C C . LEU A 1 248 ? -5.577 -12.820 -40.187 1.00 28.62 248 LEU A C 1
ATOM 1992 O O . LEU A 1 248 ? -4.922 -13.816 -40.482 1.00 28.62 248 LEU A O 1
ATOM 1996 N N . GLY A 1 249 ? -6.791 -12.899 -39.642 1.00 43.06 249 GLY A N 1
ATOM 1997 C CA . GLY A 1 249 ? -7.596 -14.109 -39.709 1.00 43.06 249 GLY A CA 1
ATOM 1998 C C . GLY A 1 249 ? -7.969 -14.403 -41.160 1.00 43.06 249 GLY A C 1
ATOM 1999 O O . GLY A 1 249 ? -8.784 -13.687 -41.730 1.00 43.06 249 GLY A O 1
ATOM 2000 N N . ASN A 1 250 ? -7.323 -15.414 -41.743 1.00 30.23 250 ASN A N 1
ATOM 2001 C CA . ASN A 1 250 ? -7.826 -16.344 -42.761 1.00 30.23 250 ASN A CA 1
ATOM 2002 C C . ASN A 1 250 ? -6.632 -17.132 -43.316 1.00 30.23 250 ASN A C 1
ATOM 2004 O O . ASN A 1 250 ? -5.737 -16.531 -43.891 1.00 30.23 250 ASN A O 1
ATOM 2008 N N . PHE A 1 251 ? -6.619 -18.458 -43.164 1.00 30.00 251 PHE A N 1
ATOM 2009 C CA . PHE A 1 251 ? -6.600 -19.376 -44.307 1.00 30.00 251 PHE A CA 1
ATOM 2010 C C . PHE A 1 251 ? -6.853 -20.821 -43.855 1.00 30.00 251 PHE A C 1
ATOM 2012 O O . PHE A 1 251 ? -6.466 -21.264 -42.776 1.00 30.00 251 PHE A O 1
ATOM 2019 N N . SER A 1 252 ? -7.619 -21.482 -44.709 1.00 27.41 252 SER A N 1
ATOM 2020 C CA . SER A 1 252 ? -8.323 -22.750 -44.600 1.00 27.41 252 SER A CA 1
ATOM 2021 C C . SER A 1 252 ? -7.427 -23.983 -44.522 1.00 27.41 252 SER A C 1
ATOM 2023 O O . SER A 1 252 ? -6.443 -24.095 -45.246 1.00 27.41 252 SER A O 1
ATOM 2025 N N . TRP A 1 253 ? -7.880 -24.968 -43.748 1.00 26.42 253 TRP A N 1
ATOM 2026 C CA . TRP A 1 253 ? -7.499 -26.368 -43.913 1.00 26.42 253 TRP A CA 1
ATOM 2027 C C . TRP A 1 253 ? -8.028 -26.920 -45.250 1.00 26.42 253 TRP A C 1
ATOM 2029 O O . TRP A 1 253 ? -9.234 -27.062 -45.435 1.00 26.42 253 TRP A O 1
ATOM 2039 N N . GLN A 1 254 ? -7.115 -27.264 -46.152 1.00 29.86 254 GLN A N 1
ATOM 2040 C CA . GLN A 1 254 ? -7.184 -28.398 -47.085 1.00 29.86 254 GLN A CA 1
ATOM 2041 C C . GLN A 1 254 ? -5.758 -28.969 -47.030 1.00 29.86 254 GLN A C 1
ATOM 2043 O O . GLN A 1 254 ? -4.817 -28.203 -47.189 1.00 29.86 254 GLN A O 1
ATOM 2048 N N . GLY A 1 255 ? -5.458 -30.206 -46.658 1.00 33.41 255 GLY A N 1
ATOM 2049 C CA . GLY A 1 255 ? -6.075 -31.494 -46.927 1.00 33.41 255 GLY A CA 1
ATOM 2050 C C . GLY A 1 255 ? -4.898 -32.428 -47.266 1.00 33.41 255 GLY A C 1
ATOM 2051 O O . GLY A 1 255 ? -3.983 -31.978 -47.955 1.00 33.41 255 GLY A O 1
ATOM 2052 N N . LEU A 1 256 ? -4.984 -33.683 -46.800 1.00 33.31 256 LEU A N 1
ATOM 2053 C CA . LEU A 1 256 ? -4.016 -34.801 -46.866 1.00 33.31 256 LEU A CA 1
ATOM 2054 C C . LEU A 1 256 ? -3.023 -34.899 -45.701 1.00 33.31 256 LEU A C 1
ATOM 2056 O O . LEU A 1 256 ? -2.121 -34.045 -45.580 1.00 33.31 256 LEU A O 1
#

Organism: NCBI:txid1348612

Foldseek 3Di:
DDDPDPLQVQQAEEQEAPCVVPDPDDDDRDPVSVVVVVLVLCQLPFPDHPPSLCNHAYYADELEADELVSLLSSLVSHLNHQYYAHYNYDHYALVSLLVCLVRNLNHAEYAHALPARDELVSLLSNLARNQNHAYYAHELYQYALSSLVSNLPRNPNYQEYAHHNHPRYDPVSVVSHDPNYDHDDDDPCPPPVHCVVRDPPPVCVPVPPVNVCVVSVLVVLLSPDPDPVSNVCSCVVPVCVVVVVVPDDDDDDDDD

InterPro domains:
  IPR006553 Leucine-rich repeat, cysteine-containing subtype [SM00367] (78-103)
  IPR006553 Leucine-rich repeat, cysteine-containing subtype [SM00367] (104-129)
  IPR006553 Leucine-rich repeat, cysteine-containing subtype [SM00367] (130-154)
  IPR006553 Leucine-rich repeat, cysteine-containing subtype [SM00367] (155-180)
  IPR032675 Leucine-rich repeat domain superfamily [G3DSA:3.80.10.10] (3-226)
  IPR055411 F-box/LRR-repeat protein 15/At3g58940/PEG3-like, LRR domain [PF24758] (102-168)

pLDDT: mean 70.62, std 23.41, range [26.42, 96.5]